Protein AF-A0A2J7PRI2-F1 (afdb_monomer_lite)

InterPro domains:
  IPR042104 Polyketide synthase, dehydratase domain superfamily [G3DSA:3.10.129.110] (36-144)

Structure (mmCIF, N/CA/C/O backbone):
data_AF-A0A2J7PRI2-F1
#
_entry.id   AF-A0A2J7PRI2-F1
#
loop_
_atom_site.group_PDB
_atom_site.id
_atom_site.type_symbol
_atom_site.label_atom_id
_atom_site.label_alt_id
_atom_site.label_comp_id
_atom_site.label_asym_id
_atom_site.label_entity_id
_atom_site.label_seq_id
_atom_site.pdbx_PDB_ins_code
_atom_site.Cartn_x
_atom_site.Cartn_y
_atom_site.Cartn_z
_atom_site.occupancy
_atom_site.B_iso_or_equiv
_atom_site.auth_seq_id
_atom_site.auth_comp_id
_atom_site.auth_asym_id
_atom_site.auth_atom_id
_atom_site.pdbx_PDB_model_num
ATOM 1 N N . MET A 1 1 ? -11.536 -27.068 -16.667 1.00 34.34 1 MET A N 1
ATOM 2 C CA . MET A 1 1 ? -12.151 -27.462 -15.379 1.00 34.34 1 MET A CA 1
ATOM 3 C C . MET A 1 1 ? -13.284 -26.494 -15.100 1.00 34.34 1 MET A C 1
ATOM 5 O O . MET A 1 1 ? -13.147 -25.323 -15.420 1.00 34.34 1 MET A O 1
ATOM 9 N N . LYS A 1 2 ? -14.437 -27.014 -14.689 1.00 28.48 2 LYS A N 1
ATOM 10 C CA . LYS A 1 2 ? -15.758 -26.399 -14.845 1.00 28.48 2 LYS A CA 1
ATOM 11 C C . LYS A 1 2 ? -16.353 -26.135 -13.449 1.00 28.48 2 LYS A C 1
ATOM 13 O O . LYS A 1 2 ? -16.173 -26.985 -12.581 1.00 28.48 2 LYS A O 1
ATOM 18 N N . TRP A 1 3 ? -17.116 -25.039 -13.347 1.00 23.94 3 TRP A N 1
ATOM 19 C CA . TRP A 1 3 ? -18.064 -24.639 -12.283 1.00 23.94 3 TRP A CA 1
ATOM 20 C C . TRP A 1 3 ? -17.492 -23.970 -11.008 1.00 23.94 3 TRP A C 1
ATOM 22 O O . TRP A 1 3 ? -16.463 -24.403 -10.513 1.00 23.94 3 TRP A O 1
ATOM 32 N N . TRP A 1 4 ? -18.088 -22.918 -10.416 1.00 28.64 4 TRP A N 1
ATOM 33 C CA . TRP A 1 4 ? -19.459 -22.375 -10.514 1.00 28.64 4 TRP A CA 1
ATOM 34 C C . TRP A 1 4 ? -19.519 -20.834 -10.531 1.00 28.64 4 TRP A C 1
ATOM 36 O O . TRP A 1 4 ? -18.904 -20.167 -9.705 1.00 28.64 4 TRP A O 1
ATOM 46 N N . HIS A 1 5 ? -20.368 -20.298 -11.415 1.00 33.12 5 HIS A N 1
ATOM 47 C CA . HIS A 1 5 ? -21.152 -19.091 -11.154 1.00 33.12 5 HIS A CA 1
ATOM 48 C C . HIS A 1 5 ? -22.280 -19.463 -10.183 1.00 33.12 5 HIS A C 1
ATOM 50 O O . HIS A 1 5 ? -23.024 -20.407 -10.449 1.00 33.12 5 HIS A O 1
ATOM 56 N N . LEU A 1 6 ? -22.440 -18.698 -9.107 1.00 24.61 6 LEU A N 1
ATOM 57 C CA . LEU A 1 6 ? -23.674 -18.626 -8.330 1.00 24.61 6 LEU A CA 1
ATOM 58 C C . LEU A 1 6 ? -23.830 -17.180 -7.864 1.00 24.61 6 LEU A C 1
ATOM 60 O O . LEU A 1 6 ? -23.263 -16.753 -6.865 1.00 24.61 6 LEU A O 1
ATOM 64 N N . SER A 1 7 ? -24.572 -16.409 -8.655 1.00 35.16 7 SER A N 1
ATOM 65 C CA . SER A 1 7 ? -25.205 -15.181 -8.196 1.00 35.16 7 SER A CA 1
ATOM 66 C C . SER A 1 7 ? -26.294 -15.564 -7.193 1.00 35.16 7 SER A C 1
ATOM 68 O O . SER A 1 7 ? -27.281 -16.193 -7.579 1.00 35.16 7 SER A O 1
ATOM 70 N N . LEU A 1 8 ? -26.117 -15.193 -5.927 1.00 27.81 8 LEU A N 1
ATOM 71 C CA . LEU A 1 8 ? -27.195 -15.160 -4.939 1.00 27.81 8 LEU A CA 1
ATOM 72 C C . LEU A 1 8 ? -27.533 -13.695 -4.607 1.00 27.81 8 LEU A C 1
ATOM 74 O O . LEU A 1 8 ? -26.655 -12.837 -4.705 1.00 27.81 8 LEU A O 1
ATOM 78 N N . PRO A 1 9 ? -28.802 -13.382 -4.292 1.00 24.80 9 PRO A N 1
ATOM 79 C CA . PRO A 1 9 ? -29.331 -12.022 -4.324 1.00 24.80 9 PRO A CA 1
ATOM 80 C C . PRO A 1 9 ? -28.877 -11.194 -3.119 1.00 24.80 9 PRO A C 1
ATOM 82 O O . PRO A 1 9 ? -28.807 -11.693 -1.999 1.00 24.80 9 PRO A O 1
ATOM 85 N N . SER A 1 10 ? -28.667 -9.898 -3.346 1.00 34.12 10 SER A N 1
ATOM 86 C CA . SER A 1 10 ? -28.178 -8.870 -2.411 1.00 34.12 10 SER A CA 1
ATOM 87 C C . SER A 1 10 ? -29.120 -8.521 -1.244 1.00 34.12 10 SER A C 1
ATOM 89 O O . SER A 1 10 ? -29.050 -7.427 -0.690 1.00 34.12 10 SER A O 1
ATOM 91 N N . GLN A 1 11 ? -30.039 -9.404 -0.872 1.00 33.41 11 GLN A N 1
ATOM 92 C CA . GLN A 1 11 ? -31.039 -9.160 0.161 1.00 33.41 11 GLN A CA 1
ATOM 93 C C . GLN A 1 11 ? -31.292 -10.471 0.895 1.00 33.41 11 GLN A C 1
ATOM 95 O O . GLN A 1 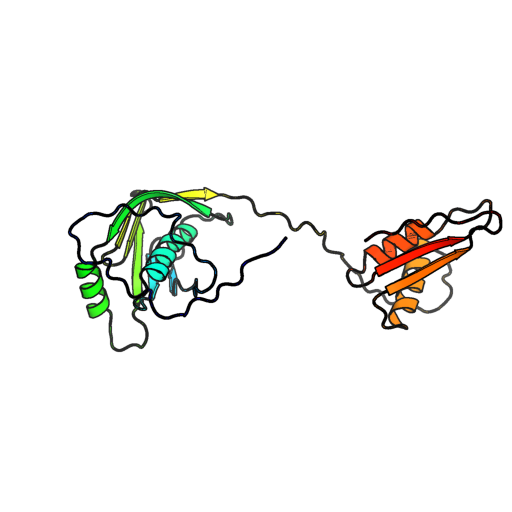11 ? -32.129 -11.238 0.443 1.00 33.41 11 GLN A O 1
ATOM 100 N N . LEU A 1 12 ? -30.516 -10.756 1.951 1.00 27.02 12 LEU A N 1
ATOM 101 C CA . LEU A 1 12 ? -30.843 -11.653 3.085 1.00 27.02 12 LEU A CA 1
ATOM 102 C C . LEU A 1 12 ? -29.624 -11.855 4.021 1.00 27.02 12 LEU A C 1
AT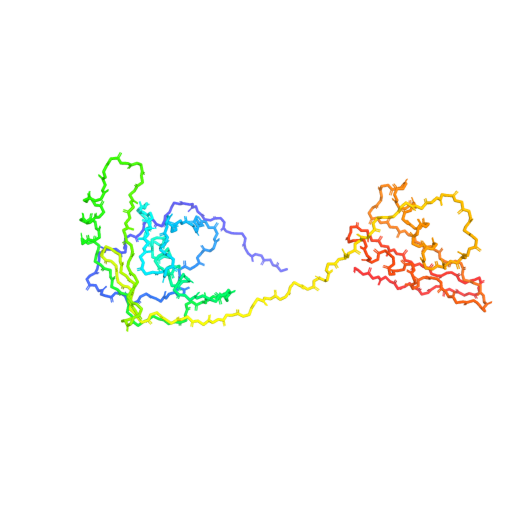OM 104 O O . LEU A 1 12 ? -29.331 -12.959 4.467 1.00 27.02 12 LEU A O 1
ATOM 108 N N . LEU A 1 13 ? -28.908 -10.775 4.354 1.00 28.73 13 LEU A N 1
ATOM 109 C CA . LEU A 1 13 ? -27.992 -10.743 5.509 1.00 28.73 13 LEU A CA 1
ATOM 110 C C . LEU A 1 13 ? -28.420 -9.690 6.543 1.00 28.73 13 LEU A C 1
ATOM 112 O O . LEU A 1 13 ? -27.628 -9.195 7.334 1.00 28.73 13 LEU A O 1
ATOM 116 N N . THR A 1 14 ? -29.717 -9.394 6.599 1.00 37.72 14 THR A N 1
ATOM 117 C CA . THR A 1 14 ? -30.370 -9.012 7.852 1.00 37.72 14 THR A CA 1
ATOM 118 C C . THR A 1 14 ? -30.573 -10.285 8.668 1.00 37.72 14 THR A C 1
ATOM 120 O O . THR A 1 14 ? -31.589 -10.960 8.545 1.00 37.72 14 THR A O 1
ATOM 123 N N . MET A 1 15 ? -29.591 -10.649 9.491 1.00 24.59 15 MET A N 1
ATOM 124 C CA . MET A 1 15 ? -29.761 -11.708 10.485 1.00 24.59 15 MET A CA 1
ATOM 125 C C . MET A 1 15 ? -29.193 -11.277 11.834 1.00 24.59 15 MET A C 1
ATOM 127 O O . MET A 1 15 ? -28.019 -11.459 12.128 1.00 24.59 15 MET A O 1
ATOM 131 N N . ASN A 1 16 ? -30.078 -10.719 12.663 1.00 27.70 16 ASN A N 1
ATOM 132 C CA . ASN A 1 16 ? -30.468 -11.348 13.930 1.00 27.70 16 ASN A CA 1
ATOM 133 C C . ASN A 1 16 ? -29.344 -11.965 14.785 1.00 27.70 16 ASN A C 1
ATOM 135 O O . ASN A 1 16 ? -29.498 -13.071 15.293 1.00 27.70 16 ASN A O 1
ATOM 139 N N . TYR A 1 17 ? -28.245 -11.243 15.002 1.00 31.67 17 TYR A N 1
ATOM 140 C CA . TYR A 1 17 ? -27.160 -11.677 15.893 1.00 31.67 17 TYR A CA 1
ATOM 141 C C . TYR A 1 17 ? -26.899 -10.704 17.052 1.00 31.67 17 TYR A C 1
ATOM 143 O O . TYR A 1 17 ? -25.776 -10.550 17.516 1.00 31.67 17 TYR A O 1
ATOM 151 N N . LEU A 1 18 ? -27.953 -10.053 17.554 1.00 30.92 18 LEU A N 1
ATOM 152 C CA . LEU A 1 18 ? -27.903 -9.231 18.774 1.00 30.92 18 LEU A CA 1
ATOM 153 C C . LEU A 1 18 ? -29.057 -9.540 19.742 1.00 30.92 18 LEU A C 1
ATOM 155 O O . LEU A 1 18 ? -29.565 -8.656 20.417 1.00 30.92 18 LEU A O 1
ATOM 159 N N . ASN A 1 19 ? -29.464 -10.808 19.835 1.00 29.25 19 ASN A N 1
ATOM 160 C CA . ASN A 1 19 ? -30.339 -11.295 20.906 1.00 29.25 19 ASN A CA 1
ATOM 161 C C . ASN A 1 19 ? -29.770 -12.593 21.484 1.00 29.25 19 ASN A C 1
ATOM 163 O O . ASN A 1 19 ? -30.269 -13.683 21.226 1.00 29.25 19 ASN A O 1
ATOM 167 N N . SER A 1 20 ? -28.676 -12.490 22.235 1.00 28.12 20 SER A N 1
ATOM 168 C CA . SER A 1 20 ? -28.194 -13.578 23.086 1.00 28.12 20 SER A CA 1
ATOM 169 C C . SER A 1 20 ? -27.136 -13.045 24.053 1.00 28.12 20 SER A C 1
ATOM 171 O O . SER A 1 20 ? -26.164 -12.405 23.660 1.00 28.12 20 SER A O 1
ATOM 173 N N . HIS A 1 21 ? -27.369 -13.288 25.341 1.00 33.22 21 HIS A N 1
ATOM 174 C CA . HIS A 1 21 ? -26.597 -12.857 26.507 1.00 33.22 21 HIS A CA 1
ATOM 175 C C . HIS A 1 21 ? -25.208 -13.517 26.634 1.00 33.22 21 HIS A C 1
ATOM 177 O O . HIS A 1 21 ? -24.827 -13.969 27.712 1.00 33.22 21 HIS A O 1
ATOM 183 N N . HIS A 1 22 ? -24.402 -13.555 25.575 1.00 29.83 22 HIS A N 1
ATOM 184 C CA . HIS A 1 22 ? -23.066 -14.143 25.652 1.00 29.83 22 HIS A CA 1
ATOM 185 C C . HIS A 1 22 ? -21.990 -13.223 25.081 1.00 29.83 22 HIS A C 1
ATOM 187 O O . HIS A 1 22 ? -22.055 -12.789 23.938 1.00 29.83 22 HIS A O 1
ATOM 193 N N . LYS A 1 23 ? -20.969 -12.956 25.910 1.00 33.44 23 LYS A N 1
ATOM 194 C CA . LYS A 1 23 ? -19.673 -12.403 25.498 1.00 33.44 23 LYS A CA 1
ATOM 195 C C . LYS A 1 23 ? -19.123 -13.260 24.357 1.00 33.44 23 LYS A C 1
ATOM 197 O O . LYS A 1 23 ? -18.620 -14.354 24.600 1.00 33.44 23 LYS A O 1
ATOM 202 N N . THR A 1 24 ? -19.218 -12.773 23.130 1.00 28.53 24 THR A N 1
ATOM 203 C CA . THR A 1 24 ? -18.617 -13.417 21.964 1.00 28.53 24 THR A CA 1
ATOM 204 C C . THR A 1 24 ? -17.219 -12.855 21.748 1.00 28.53 24 THR A C 1
ATOM 206 O O . THR A 1 24 ? -17.048 -11.676 21.447 1.00 28.53 24 THR A O 1
ATOM 209 N N . SER A 1 25 ? -16.212 -13.709 21.923 1.00 26.41 25 SER A N 1
ATOM 210 C CA . SER A 1 25 ? -14.855 -13.461 21.441 1.00 26.41 25 SER A CA 1
ATOM 211 C C . SER A 1 25 ? -14.863 -13.676 19.928 1.00 26.41 25 SER A C 1
ATOM 213 O O . SER A 1 25 ? -14.972 -14.812 19.478 1.00 26.41 25 SER A O 1
ATOM 215 N N . ILE A 1 26 ? -14.807 -12.592 19.156 1.00 34.78 26 ILE A N 1
ATOM 216 C CA . ILE A 1 26 ? -14.754 -12.619 17.688 1.00 34.78 26 ILE A CA 1
ATOM 217 C C . ILE A 1 26 ? -13.290 -12.445 17.278 1.00 34.78 26 ILE A C 1
ATOM 219 O O . ILE A 1 26 ? -12.595 -11.575 17.808 1.00 34.78 26 ILE A O 1
ATOM 223 N N . SER A 1 27 ? -12.799 -13.315 16.393 1.00 24.39 27 SER A N 1
ATOM 224 C CA . SER A 1 27 ? -11.421 -13.259 15.914 1.00 24.39 27 SER A CA 1
ATOM 225 C C . SER A 1 27 ? -11.263 -12.101 14.923 1.00 24.39 27 SER A C 1
ATOM 227 O O . SER A 1 27 ? -12.133 -11.852 14.093 1.00 24.39 27 SER A O 1
ATOM 229 N N . ILE A 1 28 ? -10.145 -11.377 15.004 1.00 31.94 28 ILE A N 1
ATOM 230 C CA . ILE A 1 28 ? -9.891 -10.189 14.169 1.00 31.94 28 ILE A CA 1
ATOM 231 C C . ILE A 1 28 ? -9.716 -10.537 12.677 1.00 31.94 28 ILE A C 1
ATOM 233 O O . ILE A 1 28 ? -9.739 -9.653 11.828 1.00 31.94 28 ILE A O 1
ATOM 237 N N . PHE A 1 29 ? -9.540 -11.824 12.358 1.00 28.33 29 PHE A N 1
ATOM 238 C CA . PHE A 1 29 ? -9.298 -12.311 11.001 1.00 28.33 29 PHE A CA 1
ATOM 239 C C . PHE A 1 29 ? -10.579 -12.556 10.200 1.00 28.33 29 PHE A C 1
ATOM 241 O O . PHE A 1 29 ? -10.506 -12.633 8.977 1.00 28.33 29 PHE A O 1
ATOM 248 N N . ASP A 1 30 ? -11.743 -12.614 10.853 1.00 29.27 30 ASP A N 1
ATOM 249 C CA . ASP A 1 30 ? -13.013 -12.906 10.177 1.00 29.27 30 ASP A CA 1
ATOM 250 C C . ASP A 1 30 ? -13.629 -11.677 9.481 1.00 29.27 30 ASP A C 1
ATOM 252 O O . ASP A 1 30 ? -14.677 -11.798 8.852 1.00 29.27 30 ASP A O 1
ATOM 256 N N . PHE A 1 31 ? -13.009 -10.490 9.584 1.00 36.12 31 PHE A N 1
ATOM 257 C CA . PHE A 1 31 ? -13.669 -9.235 9.203 1.00 36.12 31 PHE A CA 1
ATOM 258 C C . PHE A 1 31 ? -13.239 -8.607 7.861 1.00 36.12 31 PHE A C 1
ATOM 260 O O . PHE A 1 31 ? -13.878 -7.676 7.386 1.00 36.12 31 PHE A O 1
ATOM 267 N N . VAL A 1 32 ? -12.196 -9.074 7.178 1.00 36.03 32 VAL A N 1
ATOM 268 C CA . VAL A 1 32 ? -11.677 -8.304 6.028 1.00 36.03 32 VAL A CA 1
ATOM 269 C C . VAL A 1 32 ? -12.268 -8.779 4.692 1.00 36.03 32 VAL A C 1
ATOM 271 O O . VAL A 1 32 ? -11.596 -9.449 3.910 1.00 36.03 32 VAL A O 1
ATOM 274 N N . ASP A 1 33 ? -13.522 -8.410 4.404 1.00 32.84 33 ASP A N 1
ATOM 275 C CA . ASP A 1 33 ? -14.040 -8.394 3.025 1.00 32.84 33 ASP A CA 1
ATOM 276 C C . ASP A 1 33 ? -13.569 -7.102 2.334 1.00 32.84 33 ASP A C 1
ATOM 278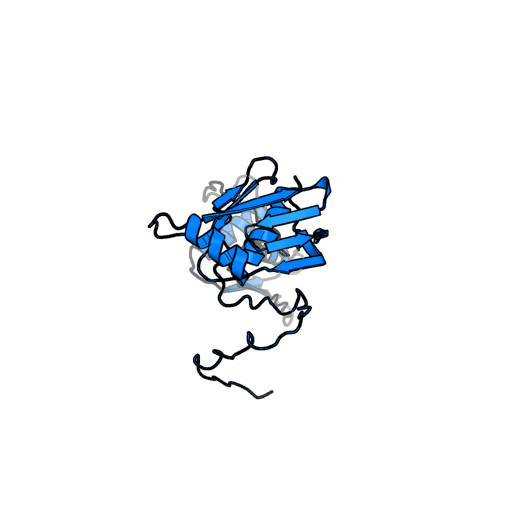 O O . ASP A 1 33 ? -14.064 -6.003 2.588 1.00 32.84 33 ASP A O 1
ATOM 282 N N . MET A 1 34 ? -12.550 -7.230 1.481 1.00 34.44 34 MET A N 1
ATOM 283 C CA . MET A 1 34 ? -11.899 -6.106 0.797 1.00 34.44 34 MET A CA 1
ATOM 284 C C . MET A 1 34 ? -12.717 -5.509 -0.363 1.00 34.44 34 MET A C 1
ATOM 286 O O . MET A 1 34 ? -12.219 -4.615 -1.046 1.00 34.44 34 MET A O 1
ATOM 290 N N . SER A 1 35 ? -13.930 -5.993 -0.646 1.00 33.66 35 SER A N 1
ATOM 291 C CA . SER A 1 35 ? -14.615 -5.662 -1.903 1.00 33.66 35 SER A CA 1
ATOM 292 C C . SER A 1 35 ? -15.520 -4.418 -1.873 1.00 33.66 35 SER A C 1
ATOM 294 O O . SER A 1 35 ? -15.850 -3.913 -2.946 1.00 33.66 35 SER A O 1
ATOM 296 N N . THR A 1 36 ? -15.890 -3.870 -0.703 1.00 36.06 36 THR A N 1
ATOM 297 C CA . THR A 1 36 ? -16.921 -2.801 -0.638 1.00 36.06 36 THR A CA 1
ATOM 298 C C . THR A 1 36 ? -16.716 -1.676 0.387 1.00 36.06 36 THR A C 1
ATOM 300 O O . THR A 1 36 ? -17.632 -0.880 0.585 1.00 36.06 36 THR A O 1
ATOM 303 N N . MET A 1 37 ? -15.580 -1.568 1.075 1.00 39.06 37 MET A N 1
ATOM 304 C CA . MET A 1 37 ? -15.461 -0.639 2.211 1.00 39.06 37 MET A CA 1
ATOM 305 C C . MET A 1 37 ? -14.736 0.676 1.866 1.00 39.06 37 MET A C 1
ATOM 307 O O . MET A 1 37 ? -13.600 0.682 1.397 1.00 39.06 37 MET A O 1
ATOM 311 N N . GLU A 1 38 ? -15.393 1.809 2.142 1.00 39.62 38 GLU A N 1
ATOM 312 C CA . GLU A 1 38 ? -14.783 3.147 2.199 1.00 39.62 38 GLU A CA 1
ATOM 313 C C . GLU A 1 38 ? -13.794 3.209 3.387 1.00 39.62 38 GLU A C 1
ATOM 315 O O . GLU A 1 38 ? -14.141 3.639 4.484 1.00 39.62 38 GLU A O 1
ATOM 320 N N . PHE A 1 39 ? -12.560 2.729 3.201 1.00 43.00 39 PHE A N 1
ATOM 321 C CA . PHE A 1 39 ? -11.530 2.617 4.252 1.00 43.00 39 PHE A CA 1
ATOM 322 C C . PHE A 1 39 ? -10.814 3.936 4.598 1.00 43.00 39 PHE A C 1
ATOM 324 O O . PHE A 1 39 ? -9.597 3.989 4.771 1.00 43.00 39 PHE A O 1
ATOM 331 N N . SER A 1 40 ? -11.527 5.049 4.692 1.00 39.88 40 SER A N 1
ATOM 332 C CA . SER A 1 40 ? -10.937 6.298 5.180 1.00 39.88 40 SER A CA 1
ATOM 333 C C . SER A 1 40 ? -11.981 7.079 5.956 1.00 39.88 40 SER A C 1
ATOM 335 O O . SER A 1 40 ? -13.093 7.236 5.472 1.00 39.88 40 SER A O 1
ATOM 337 N N . VAL A 1 41 ? -11.646 7.549 7.160 1.00 48.91 41 VAL A N 1
ATOM 338 C CA . VAL A 1 41 ? -11.375 8.971 7.455 1.00 48.91 41 VAL A CA 1
ATOM 339 C C . VAL A 1 41 ? -11.138 9.086 8.975 1.00 48.91 41 VAL A C 1
ATOM 341 O O . VAL A 1 41 ? -12.039 9.443 9.737 1.00 48.91 41 VAL A O 1
ATOM 344 N N . ALA A 1 42 ? -9.914 8.842 9.457 1.00 54.38 42 ALA A N 1
ATOM 345 C CA . ALA A 1 42 ? -9.481 9.586 10.639 1.00 54.38 42 ALA A CA 1
ATOM 346 C C . ALA A 1 42 ? -9.476 11.067 10.221 1.00 54.38 42 ALA A C 1
ATOM 348 O O . ALA A 1 42 ? -8.689 11.474 9.370 1.00 54.38 42 ALA A O 1
ATOM 349 N N . LEU A 1 43 ? -10.423 11.852 10.737 1.00 61.34 43 LEU A N 1
ATOM 350 C CA . LEU A 1 43 ? -10.648 13.243 10.327 1.00 61.34 43 LEU A CA 1
ATOM 351 C C . LEU A 1 43 ? -9.450 14.124 10.673 1.00 61.34 43 LEU A C 1
ATOM 353 O O . LEU A 1 43 ? -9.123 15.058 9.946 1.00 61.34 43 LEU A O 1
ATOM 357 N N . CYS A 1 44 ? -8.804 13.820 11.793 1.00 70.19 44 CYS A N 1
ATOM 358 C CA . CYS A 1 44 ? -7.532 14.397 12.190 1.00 70.19 44 CYS A CA 1
ATOM 359 C C . CYS A 1 44 ? -6.900 13.539 13.290 1.00 70.19 44 CYS A C 1
ATOM 361 O O . CYS A 1 44 ? -7.618 12.931 14.087 1.00 70.19 44 CYS A O 1
ATOM 363 N N . ALA A 1 45 ? -5.575 13.570 13.372 1.00 77.75 45 ALA A N 1
ATOM 364 C CA . ALA A 1 45 ? -4.793 13.118 14.515 1.00 77.75 45 ALA A CA 1
ATOM 365 C C . ALA A 1 45 ? -3.851 14.255 14.935 1.00 77.75 45 ALA A C 1
ATOM 367 O O . ALA A 1 45 ? -3.505 15.105 14.109 1.00 77.75 45 ALA A O 1
ATOM 368 N N . ASP A 1 46 ? -3.464 14.305 16.207 1.00 80.75 46 ASP A N 1
ATOM 369 C CA . ASP A 1 46 ? -2.393 15.198 16.642 1.00 80.75 46 ASP A CA 1
ATOM 370 C C . ASP A 1 46 ? -1.016 14.714 16.149 1.00 80.75 46 ASP A C 1
ATOM 372 O O . ASP A 1 46 ? -0.845 13.574 15.711 1.00 80.75 46 ASP A O 1
ATOM 376 N N . ASN A 1 47 ? -0.007 15.584 16.241 1.00 79.31 47 ASN A N 1
ATOM 377 C CA . ASN A 1 47 ? 1.360 15.280 15.798 1.00 79.31 47 ASN A CA 1
ATOM 378 C C . ASN A 1 47 ? 2.037 14.154 16.602 1.00 79.31 47 ASN A C 1
ATOM 380 O O . ASN A 1 47 ? 3.126 13.718 16.239 1.00 79.31 47 ASN A O 1
ATOM 384 N N . HIS A 1 48 ? 1.435 13.720 17.708 1.00 79.44 48 HIS A N 1
ATOM 385 C CA . HIS A 1 48 ? 1.944 12.658 18.566 1.00 79.44 48 HIS A CA 1
ATOM 386 C C . HIS A 1 48 ? 1.135 11.355 18.433 1.00 79.44 48 HIS A C 1
ATOM 388 O O . HIS A 1 48 ? 1.448 10.385 19.123 1.00 79.44 48 HIS A O 1
ATOM 394 N N . GLY A 1 49 ? 0.098 11.326 17.587 1.00 80.25 49 GLY A N 1
ATOM 395 C CA . GLY A 1 49 ? -0.834 10.209 17.455 1.00 80.25 49 GLY A CA 1
ATOM 396 C C . GLY A 1 49 ? -1.618 9.879 18.732 1.00 80.25 49 GLY A C 1
ATOM 397 O O . GLY A 1 49 ? -2.135 8.771 18.841 1.00 80.25 49 GLY A O 1
ATOM 398 N N . GLN A 1 50 ? -1.691 10.792 19.710 1.00 87.31 50 GLN A N 1
ATOM 399 C CA . GLN A 1 50 ? -2.312 10.541 21.022 1.00 87.31 50 GLN A CA 1
ATOM 400 C C . GLN A 1 50 ? -3.805 10.856 21.034 1.00 87.31 50 GLN A C 1
ATOM 402 O O . GLN A 1 50 ? -4.582 10.213 21.736 1.00 87.31 50 GLN A O 1
ATOM 407 N N . THR A 1 51 ? -4.224 11.845 20.260 1.00 89.38 51 THR A N 1
ATOM 408 C CA . THR A 1 51 ? -5.622 12.239 20.129 1.00 89.38 51 THR A CA 1
ATOM 409 C C . THR A 1 51 ? -6.004 12.325 18.664 1.00 89.38 51 THR A C 1
ATOM 411 O O . THR A 1 51 ? -5.191 12.657 17.800 1.00 89.38 51 THR A O 1
ATOM 414 N N . GLY A 1 52 ? -7.257 12.006 18.369 1.00 88.44 52 GLY A N 1
ATOM 415 C CA . GLY A 1 52 ? -7.791 12.072 17.021 1.00 88.44 52 GLY A CA 1
ATOM 416 C C . GLY A 1 52 ? -9.304 12.164 17.000 1.00 88.44 52 GLY A C 1
ATOM 417 O O . GLY A 1 52 ? -9.966 12.232 18.036 1.00 88.44 52 GLY A O 1
ATOM 418 N N . LYS A 1 53 ? -9.860 12.199 15.795 1.00 89.06 53 LYS A N 1
ATOM 419 C CA . LYS A 1 53 ? -11.302 12.235 15.557 1.00 89.06 53 LYS A CA 1
ATOM 420 C C . LYS A 1 53 ? -11.657 11.263 14.446 1.00 89.06 53 LYS A C 1
ATOM 422 O O . LYS A 1 53 ? -11.005 11.269 13.406 1.00 89.06 53 LYS A O 1
ATOM 427 N N . VAL A 1 54 ? -12.706 10.478 14.646 1.00 88.94 54 VAL A N 1
ATOM 428 C CA . VAL A 1 54 ? -13.220 9.514 13.664 1.00 88.94 54 VAL A CA 1
ATOM 429 C C . VAL A 1 54 ? -14.685 9.801 13.380 1.00 88.94 54 VAL A C 1
ATOM 431 O O . VAL A 1 54 ? -15.420 10.247 14.264 1.00 88.94 54 VAL A O 1
ATOM 434 N N . SER A 1 55 ? -15.118 9.586 12.143 1.00 88.19 55 SER A N 1
ATOM 435 C CA . SER A 1 55 ? -16.527 9.723 11.792 1.00 88.19 55 SER A CA 1
ATOM 436 C C . SER A 1 55 ? -17.331 8.494 12.216 1.00 88.19 55 SER A C 1
ATOM 438 O O . SER A 1 55 ? -16.866 7.355 12.147 1.00 88.19 55 SER A O 1
ATOM 440 N N . TRP A 1 56 ? -18.562 8.737 12.657 1.00 89.88 56 TRP A N 1
ATOM 441 C CA . TRP A 1 56 ? -19.555 7.715 12.949 1.00 89.88 56 TRP A CA 1
ATOM 442 C C . TRP A 1 56 ? -20.691 7.790 11.925 1.00 89.88 56 TRP A C 1
ATOM 444 O O . TRP A 1 56 ? -21.367 8.813 11.802 1.00 89.88 56 TRP A O 1
ATOM 454 N N . LYS A 1 57 ? -20.893 6.688 11.192 1.00 88.38 57 LYS A N 1
ATOM 455 C CA . LYS A 1 57 ? -21.907 6.537 10.130 1.00 88.38 57 LYS A CA 1
ATOM 456 C C . LYS A 1 57 ? -22.722 5.249 10.292 1.00 88.38 57 LYS A C 1
ATOM 458 O O . LYS A 1 57 ? -22.999 4.569 9.312 1.00 88.38 57 LYS A O 1
ATOM 463 N N . ASP A 1 58 ? -23.024 4.878 11.537 1.00 87.56 58 ASP A N 1
ATOM 464 C CA . ASP A 1 58 ? -23.712 3.617 11.868 1.00 87.56 58 ASP A CA 1
ATOM 465 C C . ASP A 1 58 ? -23.002 2.361 11.316 1.00 87.56 58 ASP A C 1
ATOM 467 O O . ASP A 1 58 ? -23.608 1.344 10.989 1.00 87.56 58 ASP A O 1
ATOM 471 N N . ASN A 1 59 ? -21.675 2.443 11.186 1.00 88.44 59 ASN A N 1
ATOM 472 C CA . ASN A 1 59 ? -20.833 1.367 10.683 1.00 88.44 59 ASN A CA 1
ATOM 473 C C . ASN A 1 59 ? -19.748 1.054 11.712 1.00 88.44 59 ASN A C 1
ATOM 475 O O . ASN A 1 59 ? -18.673 1.660 11.723 1.00 88.44 59 ASN A O 1
ATOM 479 N N . TRP A 1 60 ? -20.043 0.074 12.565 1.00 89.38 60 TRP A N 1
ATOM 480 C CA . TRP A 1 60 ? -19.121 -0.425 13.583 1.00 89.38 60 TRP A CA 1
ATOM 481 C C . TRP A 1 60 ? -17.783 -0.856 13.007 1.00 89.38 60 TRP A C 1
ATOM 483 O O . TRP A 1 60 ? -16.754 -0.631 13.627 1.00 89.38 60 TRP A O 1
ATOM 493 N N . VAL A 1 61 ? -17.782 -1.443 11.818 1.00 89.00 61 VAL A N 1
ATOM 494 C CA . VAL A 1 61 ? -16.561 -1.948 11.202 1.00 89.00 61 VAL A CA 1
ATOM 495 C C . VAL A 1 61 ? -15.630 -0.809 10.851 1.00 89.00 61 VAL A C 1
ATOM 497 O O . VAL A 1 61 ? -14.482 -0.804 11.280 1.00 89.00 61 VAL A O 1
ATOM 500 N N . ALA A 1 62 ? -16.133 0.161 10.088 1.00 87.19 62 ALA A N 1
ATOM 501 C CA . ALA A 1 62 ? -15.348 1.314 9.680 1.00 87.19 62 ALA A CA 1
ATOM 502 C C . ALA A 1 62 ? -14.877 2.103 10.910 1.00 87.19 62 ALA A C 1
ATOM 504 O O . ALA A 1 62 ? -13.739 2.557 10.957 1.00 87.19 62 ALA A O 1
ATOM 505 N N . PHE A 1 63 ? -15.721 2.210 11.940 1.00 89.75 63 PHE A N 1
ATOM 506 C CA . PHE A 1 63 ? -15.359 2.849 13.202 1.00 89.75 63 PHE A CA 1
ATOM 507 C C . PHE A 1 63 ? -14.214 2.121 13.925 1.00 89.75 63 PHE A C 1
ATOM 509 O O . PHE A 1 63 ? -13.225 2.749 14.301 1.00 89.75 63 PHE A O 1
ATOM 516 N N . LEU A 1 64 ? -14.317 0.799 14.083 1.00 90.94 64 LEU A N 1
ATOM 517 C CA . LEU A 1 64 ? -13.289 -0.025 14.721 1.00 90.94 64 LEU A CA 1
ATOM 518 C C . LEU A 1 64 ? -11.980 -0.024 13.921 1.00 90.94 64 LEU A C 1
ATOM 520 O O . LEU A 1 64 ? -10.909 0.076 14.515 1.00 90.94 64 LEU A O 1
ATOM 524 N N . ASP A 1 65 ? -12.055 -0.087 12.591 1.00 88.12 65 ASP A N 1
ATOM 525 C CA . ASP A 1 65 ? -10.887 -0.010 11.713 1.00 88.12 65 ASP A CA 1
ATOM 526 C C . ASP A 1 65 ? -10.194 1.355 11.824 1.00 88.12 65 ASP A C 1
ATOM 528 O O . ASP A 1 65 ? -8.993 1.417 12.081 1.00 88.12 65 ASP A O 1
ATOM 532 N N . ASN A 1 66 ? -10.951 2.456 11.781 1.00 87.44 66 ASN A N 1
ATOM 533 C CA . ASN A 1 66 ? -10.414 3.805 11.980 1.00 87.44 66 ASN A CA 1
ATOM 534 C C . ASN A 1 66 ? -9.740 3.966 13.359 1.00 87.44 66 ASN A C 1
ATOM 536 O O . ASN A 1 66 ? -8.709 4.631 13.469 1.00 87.44 66 ASN A O 1
ATOM 540 N N . MET A 1 67 ? -10.268 3.335 14.415 1.00 89.50 67 MET A N 1
ATOM 541 C CA . MET A 1 67 ? -9.595 3.293 15.719 1.00 89.50 67 MET A CA 1
ATOM 542 C C . MET A 1 67 ? -8.280 2.505 15.669 1.00 89.50 67 MET A C 1
ATOM 544 O O . MET A 1 67 ? -7.293 2.943 16.255 1.00 89.50 67 MET A O 1
ATOM 548 N N . LEU A 1 68 ? -8.226 1.365 14.973 1.00 87.50 68 LEU A N 1
ATOM 549 C CA . LEU A 1 68 ? -6.986 0.595 14.803 1.00 87.50 68 LEU A CA 1
ATOM 550 C C . LEU A 1 68 ? -5.939 1.376 13.998 1.00 87.50 68 LEU A C 1
ATOM 552 O O . LEU A 1 68 ? -4.757 1.346 14.349 1.00 87.50 68 LEU A O 1
ATOM 556 N N . GLN A 1 69 ? -6.368 2.127 12.980 1.00 84.06 69 GLN A N 1
ATOM 557 C CA . GLN A 1 69 ? -5.501 3.009 12.196 1.00 84.06 69 GLN A CA 1
ATOM 558 C C . GLN A 1 69 ? -4.842 4.098 13.058 1.00 84.06 69 GLN A C 1
ATOM 560 O O . GLN A 1 69 ? -3.724 4.505 12.748 1.00 84.06 69 GLN A O 1
ATOM 565 N N . MET A 1 70 ? -5.435 4.504 14.194 1.00 85.06 70 MET A N 1
ATOM 566 C CA . MET A 1 70 ? -4.789 5.447 15.123 1.00 85.06 70 MET A CA 1
ATOM 567 C C . MET A 1 70 ? -3.434 4.945 15.638 1.00 85.06 70 MET A C 1
ATOM 569 O O . MET A 1 70 ? -2.530 5.744 15.879 1.00 85.06 70 MET A O 1
ATOM 573 N N . LYS A 1 71 ? -3.243 3.621 15.724 1.00 80.12 71 LYS A N 1
ATOM 574 C CA . LYS A 1 71 ? -1.960 3.021 16.117 1.00 80.12 71 LYS A CA 1
ATOM 575 C C . LYS A 1 71 ? -0.842 3.309 15.111 1.00 80.12 71 LYS A C 1
ATOM 577 O O . LYS A 1 71 ? 0.326 3.321 15.495 1.00 80.12 71 LYS A O 1
ATOM 582 N N . LEU A 1 72 ? -1.179 3.545 13.841 1.00 76.81 72 LEU A N 1
ATOM 583 C CA . LEU A 1 72 ? -0.199 3.874 12.806 1.00 76.81 72 LEU A CA 1
ATOM 584 C C . LEU A 1 72 ? 0.449 5.242 13.056 1.00 76.81 72 LEU A C 1
ATOM 586 O O . LEU A 1 72 ? 1.634 5.399 12.784 1.00 76.81 72 LEU A O 1
ATOM 590 N N . PHE A 1 73 ? -0.290 6.197 13.627 1.00 77.75 73 PHE A N 1
ATOM 591 C CA . PHE A 1 73 ? 0.219 7.542 13.917 1.00 77.75 73 PHE A CA 1
ATOM 592 C C . PHE A 1 73 ? 1.087 7.612 15.184 1.00 77.75 73 PHE A C 1
ATOM 594 O O . PHE A 1 73 ? 1.801 8.589 15.378 1.00 77.75 73 PHE A O 1
ATOM 601 N N . GLU A 1 74 ? 1.067 6.586 16.042 1.00 74.12 74 GLU A N 1
ATOM 602 C CA . GLU A 1 74 ? 1.869 6.553 17.277 1.00 74.12 74 GLU A CA 1
ATOM 603 C C . GLU A 1 74 ? 3.372 6.351 17.007 1.00 74.12 74 GLU A C 1
ATOM 605 O O . GLU A 1 74 ? 4.228 6.766 17.798 1.00 74.12 74 GLU A O 1
ATOM 610 N N . LYS A 1 75 ? 3.712 5.653 15.916 1.00 70.88 75 LYS A N 1
ATOM 611 C CA . LYS A 1 75 ? 5.088 5.271 15.593 1.00 70.88 75 LYS A CA 1
ATOM 612 C C . LYS A 1 75 ? 5.576 6.087 14.402 1.00 70.88 75 LYS A C 1
ATOM 614 O O . LYS A 1 75 ? 5.045 5.957 13.307 1.00 70.88 75 LYS A O 1
ATOM 619 N N . ASP A 1 76 ? 6.662 6.832 14.593 1.00 68.25 76 ASP A N 1
ATOM 620 C CA . ASP A 1 76 ? 7.374 7.572 13.536 1.00 68.25 76 ASP A CA 1
ATOM 621 C C . ASP A 1 76 ? 8.179 6.636 12.604 1.00 68.25 76 ASP A C 1
ATOM 623 O O . ASP A 1 76 ? 9.348 6.844 12.289 1.00 68.25 76 ASP A O 1
ATOM 627 N N . SER A 1 77 ? 7.582 5.509 12.215 1.00 70.00 77 SER A N 1
ATOM 628 C CA . SER A 1 77 ? 8.155 4.589 11.241 1.00 70.00 77 SER A CA 1
ATOM 629 C C . SER A 1 77 ? 7.275 4.561 10.010 1.00 70.00 77 SER A C 1
ATOM 631 O O . SER A 1 77 ? 6.079 4.313 10.115 1.00 70.00 77 SER A O 1
ATOM 633 N N . ARG A 1 78 ? 7.883 4.687 8.830 1.00 71.62 78 ARG A N 1
ATOM 634 C CA . ARG A 1 78 ? 7.210 4.498 7.534 1.00 71.62 78 ARG A CA 1
ATOM 635 C C . ARG A 1 78 ? 7.001 3.014 7.183 1.00 71.62 78 ARG A C 1
ATOM 637 O O . ARG A 1 78 ? 6.923 2.656 6.010 1.00 71.62 78 ARG A O 1
ATOM 644 N N . ASP A 1 79 ? 6.953 2.157 8.199 1.00 80.94 79 ASP A N 1
ATOM 645 C CA . ASP A 1 79 ? 6.745 0.720 8.057 1.00 80.94 79 ASP A CA 1
ATOM 646 C C . ASP A 1 79 ? 5.257 0.434 7.834 1.00 80.94 79 ASP A C 1
ATOM 648 O O . ASP A 1 79 ? 4.398 1.074 8.442 1.00 80.94 79 ASP A O 1
ATOM 652 N N . ILE A 1 80 ? 4.936 -0.580 7.026 1.00 80.31 80 ILE A N 1
ATOM 653 C CA . ILE A 1 80 ? 3.578 -1.129 7.035 1.00 80.31 80 ILE A CA 1
ATOM 654 C C . ILE A 1 80 ? 3.430 -1.962 8.306 1.00 80.31 80 ILE A C 1
ATOM 656 O O . ILE A 1 80 ? 4.150 -2.944 8.494 1.00 80.31 80 ILE A O 1
ATOM 660 N N . LEU A 1 81 ? 2.480 -1.588 9.159 1.00 80.81 81 LEU A N 1
ATOM 661 C CA . LEU A 1 81 ? 2.171 -2.292 10.397 1.00 80.81 81 LEU A CA 1
ATOM 662 C C . LEU A 1 81 ? 0.901 -3.126 10.224 1.00 80.81 81 LEU A C 1
ATOM 664 O O . LEU A 1 81 ? -0.144 -2.596 9.861 1.00 80.81 81 LEU A O 1
ATOM 668 N N . LEU A 1 82 ? 0.982 -4.420 10.535 1.00 82.75 82 LEU A N 1
ATOM 669 C CA . LEU A 1 82 ? -0.186 -5.294 10.626 1.00 82.75 82 LEU A CA 1
ATOM 670 C C . LEU A 1 82 ? -0.529 -5.585 12.089 1.00 82.75 82 LEU A C 1
ATOM 672 O O . LEU A 1 82 ? 0.373 -5.974 12.840 1.00 82.75 82 LEU A O 1
ATOM 676 N N . PRO A 1 83 ? -1.802 -5.468 12.504 1.00 83.06 83 PRO A N 1
ATOM 677 C CA . PRO A 1 83 ? -2.273 -6.019 13.770 1.00 83.06 83 PRO A CA 1
ATOM 678 C C . PRO A 1 83 ? -2.022 -7.529 13.831 1.00 83.06 83 PRO A C 1
ATOM 680 O O . PRO A 1 83 ? -2.475 -8.276 12.969 1.00 83.06 83 PRO A O 1
ATOM 683 N N . THR A 1 84 ? -1.295 -7.994 14.845 1.00 85.44 84 THR A N 1
ATOM 684 C CA . THR A 1 84 ? -0.993 -9.426 15.032 1.00 85.44 84 THR A CA 1
ATOM 685 C C . THR A 1 84 ? -1.661 -10.022 16.258 1.00 85.44 84 THR A C 1
ATOM 687 O O . THR A 1 84 ? -1.910 -11.222 16.302 1.00 85.44 84 THR A O 1
ATOM 690 N N . SER A 1 85 ? -1.948 -9.206 17.270 1.00 87.94 85 SER A N 1
ATOM 691 C CA . SER A 1 85 ? -2.610 -9.652 18.491 1.00 87.94 85 SER A CA 1
ATOM 692 C C . SER A 1 85 ? -3.333 -8.490 19.149 1.00 87.94 85 SER A C 1
ATOM 694 O O . SER A 1 85 ? -2.858 -7.357 19.130 1.00 87.94 85 SER A O 1
ATOM 696 N N . LEU A 1 86 ? -4.439 -8.802 19.813 1.00 91.00 86 LEU A N 1
ATOM 697 C CA . LEU A 1 86 ? -5.189 -7.880 20.652 1.00 91.00 86 LEU A CA 1
ATOM 698 C C . LEU A 1 86 ? -5.471 -8.569 21.987 1.00 91.00 86 LEU A C 1
ATOM 700 O O . LEU A 1 86 ? -5.932 -9.706 21.999 1.00 91.00 86 LEU A O 1
ATOM 704 N N . GLN A 1 87 ? -5.170 -7.912 23.108 1.00 93.75 87 GLN A N 1
ATOM 705 C CA . GLN A 1 87 ? -5.403 -8.503 24.430 1.00 93.75 87 GLN A CA 1
ATOM 706 C C . GLN A 1 87 ? -6.887 -8.473 24.797 1.00 93.75 87 GLN A C 1
ATOM 708 O O . GLN A 1 87 ? -7.406 -9.435 25.361 1.00 93.75 87 GLN A O 1
ATOM 713 N N . LYS A 1 88 ? -7.559 -7.349 24.535 1.00 93.12 88 LYS A N 1
ATOM 714 C CA . LYS A 1 88 ? -8.968 -7.167 24.874 1.00 93.12 88 LYS A CA 1
ATOM 715 C C . LYS A 1 88 ? -9.607 -6.127 23.961 1.00 93.12 88 LYS A C 1
ATOM 717 O O . LYS A 1 88 ? -9.019 -5.076 23.720 1.00 93.12 88 LYS A O 1
ATOM 722 N N . LEU A 1 89 ? -10.828 -6.418 23.527 1.00 95.06 89 LEU A N 1
ATOM 723 C CA . LEU A 1 89 ? -11.759 -5.459 22.945 1.00 95.06 89 LEU A CA 1
ATOM 724 C C . LEU A 1 89 ? -12.969 -5.360 23.872 1.00 95.06 89 LEU A C 1
ATOM 726 O O . LEU A 1 89 ? -13.568 -6.380 24.217 1.00 95.06 89 LEU A O 1
ATOM 730 N N . THR A 1 90 ? -13.310 -4.150 24.298 1.00 95.62 90 THR A N 1
ATOM 731 C CA . THR A 1 90 ? -14.536 -3.868 25.051 1.00 95.62 90 THR A CA 1
ATOM 732 C C . THR A 1 90 ? -15.426 -2.990 24.188 1.00 95.62 90 THR A C 1
ATOM 734 O O . THR A 1 90 ? -14.958 -1.977 23.680 1.00 95.62 90 THR A O 1
ATOM 737 N N . ILE A 1 91 ? -16.690 -3.380 24.028 1.00 96.31 91 ILE A N 1
ATOM 738 C CA . ILE A 1 91 ? -17.711 -2.592 23.335 1.00 96.31 91 ILE A CA 1
ATOM 739 C C . ILE A 1 91 ? -18.918 -2.498 24.267 1.00 96.31 91 ILE A C 1
ATOM 741 O O . ILE A 1 91 ? -19.503 -3.521 24.627 1.00 96.31 91 ILE A O 1
ATOM 745 N N . ASP A 1 92 ? -19.279 -1.277 24.646 1.00 95.94 92 ASP A N 1
ATOM 746 C CA . ASP A 1 92 ? -20.531 -0.917 25.300 1.00 95.94 92 ASP A CA 1
ATOM 747 C C . ASP A 1 92 ? -21.388 -0.104 24.312 1.00 95.94 92 ASP A C 1
ATOM 749 O O . ASP A 1 92 ? -21.203 1.109 24.158 1.00 95.94 92 ASP A O 1
ATOM 753 N N . PRO A 1 93 ? -22.342 -0.752 23.618 1.00 93.44 93 PRO A N 1
ATOM 754 C CA . PRO A 1 93 ? -23.188 -0.075 22.642 1.00 93.44 93 PRO A CA 1
ATOM 755 C C . PRO A 1 93 ? -24.091 0.996 23.260 1.00 93.44 93 PRO A C 1
ATOM 757 O O . PRO A 1 93 ? -24.441 1.955 22.578 1.00 93.44 93 PRO A O 1
ATOM 760 N N . LYS A 1 94 ? -24.482 0.847 24.535 1.00 95.19 94 LYS A N 1
ATOM 761 C CA . LYS A 1 94 ? -25.371 1.808 25.205 1.00 95.19 94 LYS A CA 1
ATOM 762 C C . LYS A 1 94 ? -24.621 3.094 25.498 1.00 95.19 94 LYS A C 1
ATOM 764 O O . LYS A 1 94 ? -25.129 4.172 25.201 1.00 95.19 94 LYS A O 1
ATOM 769 N N . GLN A 1 95 ? -23.409 2.963 26.031 1.00 94.75 95 GLN A N 1
ATOM 770 C CA . GLN A 1 95 ? -22.518 4.095 26.234 1.00 94.75 95 GLN A CA 1
ATOM 771 C C . GLN A 1 95 ? -22.184 4.767 24.897 1.00 94.75 95 GLN A C 1
ATOM 773 O O . GLN A 1 95 ? -22.325 5.979 24.768 1.00 94.75 95 GLN A O 1
ATOM 778 N N . HIS A 1 96 ? -21.817 3.983 23.878 1.00 94.69 96 HIS A N 1
ATOM 779 C CA . HIS A 1 96 ? -21.492 4.524 22.561 1.00 94.69 96 HIS A CA 1
ATOM 780 C C . HIS A 1 96 ? -22.655 5.320 21.954 1.00 94.69 96 HIS A C 1
ATOM 782 O O . HIS A 1 96 ? -22.449 6.434 21.483 1.00 94.69 96 HIS A O 1
ATOM 788 N N . ALA A 1 97 ? -23.881 4.787 22.003 1.00 93.50 97 ALA A N 1
ATOM 789 C CA . ALA A 1 97 ? -25.063 5.473 21.491 1.00 93.50 97 ALA A CA 1
ATOM 790 C C . ALA A 1 97 ? -25.362 6.779 22.245 1.00 93.50 97 ALA A C 1
ATOM 792 O O . ALA A 1 97 ? -25.693 7.777 21.607 1.00 93.50 97 ALA A O 1
ATOM 793 N N . ALA A 1 98 ? -25.217 6.785 23.576 1.00 93.75 98 ALA A N 1
ATOM 794 C CA . ALA A 1 98 ? -25.410 7.984 24.388 1.00 93.75 98 ALA A CA 1
ATOM 795 C C . ALA A 1 98 ? -24.411 9.090 24.003 1.00 93.75 98 ALA A C 1
ATOM 797 O O . ALA A 1 98 ? -24.817 10.210 23.705 1.00 93.75 98 ALA A O 1
ATOM 798 N N . GLU A 1 99 ? -23.122 8.759 23.907 1.00 92.31 99 GLU A N 1
ATOM 799 C CA . GLU A 1 99 ? -22.078 9.722 23.537 1.00 92.31 99 GLU A CA 1
ATOM 800 C C . GLU A 1 99 ? -22.223 10.223 22.090 1.00 92.31 99 GLU A C 1
ATOM 802 O O . GLU A 1 99 ? -22.112 11.418 21.819 1.00 92.31 99 GLU A O 1
ATOM 807 N N . VAL A 1 100 ? -22.535 9.334 21.141 1.00 91.94 100 VAL A N 1
ATOM 808 C CA . VAL A 1 100 ? -22.825 9.707 19.745 1.00 91.94 100 VAL A CA 1
ATOM 809 C C . VAL A 1 100 ? -24.016 10.662 19.666 1.00 91.94 100 VAL A C 1
ATOM 811 O O . VAL A 1 100 ? -23.982 11.619 18.891 1.00 91.94 100 VAL A O 1
ATOM 814 N N . GLN A 1 101 ? -25.064 10.425 20.459 1.00 90.69 101 GLN A N 1
ATOM 815 C CA . GLN A 1 101 ? -26.247 11.280 20.501 1.00 90.69 101 GLN A CA 1
ATOM 816 C C . GLN A 1 101 ? -25.924 12.670 21.061 1.00 90.69 101 GLN A C 1
ATOM 818 O O . GLN A 1 101 ? -26.394 13.661 20.504 1.00 90.69 101 GLN A O 1
ATOM 823 N N . GLU A 1 102 ? -25.101 12.755 22.107 1.00 89.25 102 GLU A N 1
ATOM 824 C CA . GLU A 1 102 ? -24.629 14.030 22.664 1.00 89.25 102 GLU A CA 1
ATOM 825 C C . GLU A 1 102 ? -23.787 14.829 21.659 1.00 89.25 102 GLU A C 1
ATOM 827 O O . GLU A 1 102 ? -23.903 16.051 21.570 1.00 89.25 102 GLU A O 1
ATOM 832 N N . LEU A 1 103 ? -22.969 14.146 20.854 1.00 87.31 103 LEU A N 1
ATOM 833 C CA . LEU A 1 103 ? -22.120 14.770 19.834 1.00 87.31 103 LEU A CA 1
ATOM 834 C C . LEU A 1 103 ? -22.884 15.163 18.558 1.00 87.31 103 LEU A C 1
ATOM 836 O O . LEU A 1 103 ? -22.369 15.927 17.729 1.00 87.31 103 LEU A O 1
ATOM 840 N N . ASN A 1 104 ? -24.111 14.669 18.384 1.00 83.38 104 ASN A N 1
ATOM 841 C CA . ASN A 1 104 ? -24.929 14.899 17.201 1.00 83.38 104 ASN A CA 1
ATOM 842 C C . ASN A 1 104 ? -25.550 16.312 17.188 1.00 83.38 104 ASN A C 1
ATOM 844 O O . ASN A 1 104 ? -26.732 16.526 17.451 1.00 83.38 104 ASN A O 1
ATOM 848 N N . ASN A 1 105 ? -24.737 17.305 16.822 1.00 69.25 105 ASN A N 1
ATOM 849 C CA . ASN A 1 105 ? -25.098 18.727 16.781 1.00 69.25 105 ASN A CA 1
ATOM 850 C C . ASN A 1 105 ? -25.844 19.160 15.495 1.00 69.25 105 ASN A C 1
ATOM 852 O O . ASN A 1 105 ? -25.576 20.239 14.965 1.00 69.25 105 ASN A O 1
ATOM 856 N N . LYS A 1 106 ? -26.752 18.334 14.948 1.00 64.25 106 LYS A N 1
ATOM 857 C CA . LYS A 1 106 ? -27.469 18.581 13.667 1.00 64.25 106 LYS A CA 1
ATOM 858 C C . LYS A 1 106 ? -26.563 18.751 12.430 1.00 64.25 106 LYS A C 1
ATOM 860 O O . LYS A 1 106 ? -27.005 19.276 11.409 1.00 64.25 106 LYS A O 1
ATOM 865 N N . LYS A 1 107 ? -25.297 18.333 12.506 1.00 59.81 107 LYS A N 1
ATOM 866 C CA . LYS A 1 107 ? -24.402 18.244 11.342 1.00 59.81 107 LYS A CA 1
ATOM 867 C C . LYS A 1 107 ? -24.672 16.942 10.589 1.00 59.81 107 LYS A C 1
ATOM 869 O O . LYS A 1 107 ? -25.086 15.962 11.197 1.00 59.81 107 LYS A O 1
ATOM 874 N N . SER A 1 108 ? -24.396 16.922 9.285 1.00 67.00 108 SER A N 1
ATOM 875 C CA . SER A 1 108 ? -24.570 15.723 8.450 1.00 67.00 108 SER A CA 1
ATOM 876 C C . SER A 1 108 ? -23.659 14.550 8.837 1.00 67.00 108 SER A C 1
ATOM 878 O O . SER A 1 108 ? -23.914 13.434 8.402 1.00 67.00 108 SER A O 1
ATOM 880 N N . GLU A 1 109 ? -22.609 14.778 9.635 1.00 76.69 109 GLU A N 1
ATOM 881 C CA . GLU A 1 109 ? -21.661 13.742 10.055 1.00 76.69 109 GLU A CA 1
ATOM 882 C C . GLU A 1 109 ? -21.357 13.867 11.553 1.00 76.69 109 GLU A C 1
ATOM 884 O O . GLU A 1 109 ? -20.998 14.947 12.038 1.00 76.69 109 GLU A O 1
ATOM 889 N N . VAL A 1 110 ? -21.520 12.761 12.288 1.00 87.75 110 VAL A N 1
ATOM 890 C CA . VAL A 1 110 ? -21.162 12.681 13.707 1.00 87.75 110 VAL A CA 1
ATOM 891 C C . VAL A 1 110 ? -19.683 12.346 13.814 1.00 87.75 110 VAL A C 1
ATOM 893 O O . VAL A 1 110 ? -19.194 11.432 13.157 1.00 87.75 110 VAL A O 1
ATOM 896 N N . VAL A 1 111 ? -18.966 13.095 14.646 1.00 88.31 111 VAL A N 1
ATOM 897 C CA . VAL A 1 111 ? -17.520 12.959 14.823 1.00 88.31 111 VAL A CA 1
ATOM 898 C C . VAL A 1 111 ? -17.227 12.649 16.278 1.00 88.31 111 VAL A C 1
ATOM 900 O O . VAL A 1 111 ? -17.592 13.429 17.156 1.00 88.31 111 VAL A O 1
ATOM 903 N N . VAL A 1 112 ? -16.539 11.538 16.518 1.00 91.50 112 VAL A N 1
ATOM 904 C CA . VAL A 1 112 ? -16.240 11.017 17.852 1.00 91.50 112 VAL A CA 1
ATOM 905 C C . VAL A 1 112 ? -14.739 11.156 18.128 1.00 91.50 112 VAL A C 1
ATOM 907 O O . VAL A 1 112 ? -13.926 10.812 17.264 1.00 91.50 112 VAL A O 1
ATOM 910 N N . PRO A 1 113 ? -14.327 11.690 19.291 1.00 92.56 113 PRO A N 1
ATOM 911 C CA . PRO A 1 113 ? -12.917 11.756 19.653 1.00 92.56 113 PRO A CA 1
ATOM 912 C C . PRO A 1 113 ? -12.348 10.360 19.946 1.00 92.56 113 PRO A C 1
ATOM 914 O O . PRO A 1 113 ? -13.013 9.507 20.535 1.00 92.56 113 PRO A O 1
ATOM 917 N N . VAL A 1 114 ? -11.091 10.142 19.566 1.00 93.06 114 VAL A N 1
ATOM 918 C CA . VAL A 1 114 ? -10.310 8.940 19.887 1.00 93.06 114 VAL A CA 1
ATOM 919 C C . VAL A 1 114 ? -9.097 9.352 20.707 1.00 93.06 114 VAL A C 1
ATOM 921 O O . VAL A 1 114 ? -8.434 10.335 20.379 1.00 93.06 114 VAL A O 1
ATOM 924 N N . HIS A 1 115 ? -8.796 8.581 21.745 1.00 93.75 115 HIS A N 1
ATOM 925 C CA . HIS A 1 115 ? -7.636 8.768 22.607 1.00 93.75 115 HIS A CA 1
ATOM 926 C C . HIS A 1 115 ? -6.775 7.507 22.587 1.00 93.75 115 HIS A C 1
ATOM 928 O O . HIS A 1 115 ? -7.278 6.393 22.732 1.00 93.75 115 HIS A O 1
ATOM 934 N N . VAL A 1 116 ? -5.472 7.687 22.411 1.00 92.38 116 VAL A N 1
ATOM 935 C CA . VAL A 1 116 ? -4.459 6.637 22.421 1.00 92.38 116 VAL A CA 1
ATOM 936 C C . VAL A 1 116 ? -3.574 6.855 23.642 1.00 92.38 116 VAL A C 1
ATOM 938 O O . VAL A 1 116 ? -2.828 7.826 23.729 1.00 92.38 116 VAL A O 1
ATOM 941 N N . TYR A 1 117 ? -3.648 5.926 24.589 1.00 93.38 117 TYR A N 1
ATOM 942 C CA . TYR A 1 117 ? -2.823 5.900 25.792 1.00 93.38 117 TYR A CA 1
ATOM 943 C C . TYR A 1 117 ? -1.671 4.925 25.575 1.00 93.38 117 TYR A C 1
ATOM 945 O O . TYR A 1 117 ? -1.814 3.710 25.758 1.00 93.38 117 TYR A O 1
ATOM 953 N N . LYS A 1 118 ? -0.524 5.460 25.163 1.00 89.06 118 LYS A N 1
ATOM 954 C CA . LYS A 1 118 ? 0.651 4.686 24.752 1.00 89.06 118 LYS A CA 1
ATOM 955 C C . LYS A 1 118 ? 1.194 3.794 25.865 1.00 89.06 118 LYS A C 1
ATOM 957 O O . LYS A 1 118 ? 1.426 2.606 25.650 1.00 89.06 118 LYS A O 1
ATOM 962 N N . GLU A 1 119 ? 1.333 4.342 27.065 1.00 91.69 119 GLU A N 1
ATOM 963 C CA . GLU A 1 119 ? 1.900 3.675 28.242 1.00 91.69 119 GLU A CA 1
ATOM 964 C C . GLU A 1 119 ? 1.024 2.508 28.710 1.00 91.69 119 GLU A C 1
ATOM 966 O O . GLU A 1 119 ? 1.526 1.512 29.228 1.00 91.69 119 GLU A O 1
ATOM 971 N N . LEU A 1 120 ? -0.289 2.614 28.494 1.00 93.31 120 LEU A N 1
ATOM 972 C CA . LEU A 1 120 ? -1.264 1.574 28.825 1.00 93.31 120 LEU A CA 1
ATOM 973 C C . LEU A 1 120 ? -1.552 0.637 27.644 1.00 93.31 120 LEU A C 1
ATOM 975 O O . LEU A 1 120 ? -2.225 -0.381 27.815 1.00 93.31 120 LEU A O 1
ATOM 979 N N . ASN A 1 121 ? -1.050 0.975 26.453 1.00 92.81 121 ASN A N 1
ATOM 980 C CA . ASN A 1 121 ? -1.405 0.365 25.178 1.00 92.81 121 ASN A CA 1
ATOM 981 C C . ASN A 1 121 ? -2.931 0.252 24.995 1.00 92.81 121 ASN A C 1
ATOM 983 O O . ASN A 1 121 ? -3.455 -0.833 24.718 1.00 92.81 121 ASN A O 1
ATOM 987 N N . ILE A 1 122 ? -3.634 1.369 25.209 1.00 94.62 122 ILE A N 1
ATOM 988 C CA . ILE A 1 122 ? -5.093 1.474 25.090 1.00 94.62 122 ILE A CA 1
ATOM 989 C C . ILE A 1 122 ? -5.459 2.455 23.977 1.00 94.62 122 ILE A C 1
ATOM 991 O O . ILE A 1 122 ? -4.870 3.527 23.884 1.00 94.62 122 ILE A O 1
ATOM 995 N N . ILE A 1 123 ? -6.458 2.106 23.169 1.00 94.31 123 ILE A N 1
ATOM 996 C CA . ILE A 1 123 ? -7.135 3.024 22.248 1.00 94.31 123 ILE A CA 1
ATOM 997 C C . ILE A 1 123 ? -8.598 3.074 22.667 1.00 94.31 123 ILE A C 1
ATOM 999 O O . ILE A 1 123 ? -9.258 2.036 22.712 1.00 94.31 123 ILE A O 1
ATOM 1003 N N . GLN A 1 124 ? -9.103 4.260 22.976 1.00 95.62 124 GLN A N 1
ATOM 1004 C CA . GLN A 1 124 ? -10.450 4.450 23.492 1.00 95.62 124 GLN A CA 1
ATOM 1005 C C . GLN A 1 124 ? -11.211 5.482 22.665 1.00 95.62 124 GLN A C 1
ATOM 1007 O O . GLN A 1 124 ? -10.689 6.550 22.344 1.00 95.62 124 GLN A O 1
ATOM 1012 N N . SER A 1 125 ? -12.461 5.172 22.338 1.00 95.38 125 SER A N 1
ATOM 1013 C CA . SER A 1 125 ? -13.385 6.108 21.708 1.00 95.38 125 SER A CA 1
ATOM 1014 C C . SER A 1 125 ? -14.816 5.721 22.036 1.00 95.38 125 SER A C 1
ATOM 1016 O O . SER A 1 125 ? -15.242 4.598 21.758 1.00 95.38 125 SER A O 1
ATOM 1018 N N . ALA A 1 126 ? -15.552 6.653 22.634 1.00 94.50 126 ALA A N 1
ATOM 1019 C CA . ALA A 1 126 ? -16.884 6.419 23.167 1.00 94.50 126 ALA A CA 1
ATOM 1020 C C . ALA A 1 126 ? -16.986 5.108 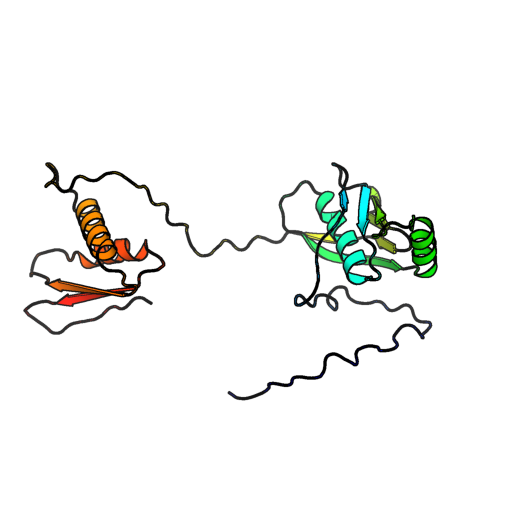23.968 1.00 94.50 126 ALA A C 1
ATOM 1022 O O . ALA A 1 126 ? -16.116 4.802 24.784 1.00 94.50 126 ALA A O 1
ATOM 1023 N N . GLY A 1 127 ? -17.999 4.285 23.694 1.00 94.19 127 GLY A N 1
ATOM 1024 C CA . GLY A 1 127 ? -18.163 2.972 24.318 1.00 94.19 127 GLY A CA 1
ATOM 1025 C C . GLY A 1 127 ? -17.185 1.887 23.846 1.00 94.19 127 GLY A C 1
ATOM 1026 O O . GLY A 1 127 ? -17.458 0.714 24.078 1.00 94.19 127 GLY A O 1
ATOM 1027 N N . VAL A 1 128 ? -16.088 2.210 23.153 1.00 97.06 128 VAL A N 1
ATOM 1028 C CA . VAL A 1 128 ? -15.125 1.222 22.638 1.00 97.06 128 VAL A CA 1
ATOM 1029 C C . VAL A 1 128 ? -13.742 1.405 23.254 1.00 97.06 128 VAL A C 1
ATOM 1031 O O . VAL A 1 128 ? -13.187 2.502 23.269 1.00 97.06 128 VAL A O 1
ATOM 1034 N N . GLU A 1 129 ? -13.148 0.295 23.697 1.00 96.19 129 GLU A N 1
ATOM 1035 C CA . GLU A 1 129 ? -11.773 0.220 24.196 1.00 96.19 129 GLU A CA 1
ATOM 1036 C C . GLU A 1 129 ? -11.030 -0.965 23.560 1.00 96.19 129 GLU A C 1
ATOM 1038 O O . GLU A 1 129 ? -11.398 -2.126 23.762 1.00 96.19 129 GLU A O 1
ATOM 1043 N N . PHE A 1 130 ? -9.934 -0.684 22.858 1.00 94.94 130 PHE A N 1
ATOM 1044 C CA . PHE A 1 130 ? -8.905 -1.664 22.522 1.00 94.94 130 PHE A CA 1
ATOM 1045 C C . PHE A 1 130 ? -7.809 -1.620 23.581 1.00 94.94 130 PHE A C 1
ATOM 1047 O O . PHE A 1 130 ? -7.302 -0.549 23.897 1.00 94.94 130 PHE A O 1
ATOM 1054 N N . ARG A 1 131 ? -7.378 -2.779 24.079 1.00 94.56 131 ARG A N 1
ATOM 1055 C CA . ARG A 1 131 ? -6.226 -2.900 24.979 1.00 94.56 131 ARG A CA 1
ATOM 1056 C C . ARG A 1 131 ? -5.239 -3.928 24.446 1.00 94.56 131 ARG A C 1
ATOM 1058 O O . ARG A 1 131 ? -5.625 -5.007 23.991 1.00 94.56 131 ARG A O 1
ATOM 1065 N N . GLY A 1 132 ? -3.953 -3.614 24.563 1.00 91.75 132 GLY A N 1
ATOM 1066 C CA . GLY A 1 132 ? -2.870 -4.546 24.276 1.00 91.75 132 GLY A CA 1
ATOM 1067 C C . GLY A 1 132 ? -2.729 -4.872 22.789 1.00 91.75 132 GLY A C 1
ATOM 1068 O O . GLY A 1 132 ? -2.411 -6.013 22.454 1.00 91.75 132 GLY A O 1
ATOM 1069 N N . LEU A 1 133 ? -2.995 -3.906 21.903 1.00 89.69 133 LEU A N 1
ATOM 1070 C CA . LEU A 1 133 ? -2.798 -4.075 20.464 1.00 89.69 133 LEU A CA 1
ATOM 1071 C C . LEU A 1 133 ? -1.302 -4.234 20.167 1.00 89.69 133 LEU A C 1
ATOM 1073 O O . LEU A 1 133 ? -0.488 -3.378 20.523 1.00 89.69 133 LEU A O 1
ATOM 1077 N N . LYS A 1 134 ? -0.936 -5.341 19.524 1.00 88.62 134 LYS A N 1
ATOM 1078 C CA . LYS A 1 134 ? 0.412 -5.600 19.019 1.00 88.62 134 LYS A CA 1
ATOM 1079 C C . LYS A 1 134 ? 0.386 -5.541 17.506 1.00 88.62 134 LYS A C 1
ATOM 1081 O O . LYS A 1 134 ? -0.481 -6.143 16.872 1.00 88.62 134 LYS A O 1
ATOM 1086 N N . THR A 1 135 ? 1.364 -4.847 16.947 1.00 85.94 135 THR A N 1
ATOM 1087 C CA . THR A 1 135 ? 1.571 -4.763 15.508 1.00 85.94 135 THR A CA 1
ATOM 1088 C C . THR A 1 135 ? 2.928 -5.343 15.145 1.00 85.94 135 THR A C 1
ATOM 1090 O O . THR A 1 135 ? 3.867 -5.303 15.941 1.00 85.94 135 THR A O 1
ATOM 1093 N N . ASN A 1 136 ? 3.029 -5.919 13.952 1.00 85.31 136 ASN A N 1
ATOM 1094 C CA . ASN A 1 136 ? 4.300 -6.339 13.381 1.00 85.31 136 ASN A CA 1
ATOM 1095 C C . ASN A 1 136 ? 4.546 -5.590 12.073 1.00 85.31 136 ASN A C 1
ATOM 1097 O O . ASN A 1 136 ? 3.615 -5.383 11.293 1.00 85.31 136 ASN A O 1
ATOM 1101 N N . ALA A 1 137 ? 5.793 -5.188 11.849 1.00 83.50 137 ALA A N 1
ATOM 1102 C CA . ALA A 1 137 ? 6.189 -4.568 10.598 1.00 83.50 137 ALA A CA 1
ATOM 1103 C C . ALA A 1 137 ? 6.312 -5.643 9.518 1.00 83.50 137 ALA A C 1
ATOM 1105 O O . ALA A 1 137 ? 6.917 -6.695 9.739 1.00 83.50 137 ALA A O 1
ATOM 1106 N N . ILE A 1 138 ? 5.758 -5.369 8.343 1.00 83.19 138 ILE A N 1
ATOM 1107 C CA . ILE A 1 138 ? 5.971 -6.196 7.159 1.00 83.19 138 ILE A CA 1
ATOM 1108 C C . ILE A 1 138 ? 6.817 -5.443 6.140 1.00 83.19 138 ILE A C 1
ATOM 1110 O O . ILE A 1 138 ? 6.753 -4.218 6.022 1.00 83.19 138 ILE A O 1
ATOM 1114 N N . SER A 1 139 ? 7.618 -6.189 5.384 1.00 78.81 139 SER A N 1
ATOM 1115 C CA . SER A 1 139 ? 8.373 -5.619 4.279 1.00 78.81 139 SER A CA 1
ATOM 1116 C C . SER A 1 139 ? 7.452 -5.329 3.097 1.00 78.81 139 SER A C 1
ATOM 1118 O O . SER A 1 139 ? 6.608 -6.141 2.709 1.00 78.81 139 SER A O 1
ATOM 1120 N N . TRP A 1 140 ? 7.652 -4.165 2.481 1.00 74.12 140 TRP A N 1
ATOM 1121 C CA . TRP A 1 140 ? 7.097 -3.886 1.164 1.00 74.12 140 TRP A CA 1
ATOM 1122 C C . TRP A 1 140 ? 7.650 -4.893 0.152 1.00 74.12 140 TRP A C 1
ATOM 1124 O O . TRP A 1 140 ? 8.862 -5.127 0.085 1.00 74.12 140 TRP A O 1
ATOM 1134 N N . ARG A 1 141 ? 6.776 -5.459 -0.686 1.00 76.00 141 ARG A N 1
ATOM 1135 C CA . ARG A 1 141 ? 7.228 -6.204 -1.864 1.00 76.00 141 ARG A CA 1
ATOM 1136 C C . ARG A 1 141 ? 7.854 -5.204 -2.829 1.00 76.00 141 ARG A C 1
ATOM 1138 O O . ARG A 1 141 ? 7.187 -4.260 -3.249 1.00 76.00 141 ARG A O 1
ATOM 1145 N N . LYS A 1 142 ? 9.133 -5.392 -3.166 1.00 72.31 142 LYS A N 1
ATOM 1146 C CA . LYS A 1 142 ? 9.780 -4.569 -4.193 1.00 72.31 142 LYS A CA 1
ATOM 1147 C C . LYS A 1 142 ? 9.036 -4.782 -5.517 1.00 72.31 142 LYS A C 1
ATOM 1149 O O . LYS A 1 142 ? 8.783 -5.941 -5.857 1.00 72.31 142 LYS A O 1
ATOM 1154 N N . PRO A 1 143 ? 8.676 -3.716 -6.253 1.00 71.19 143 PRO A N 1
ATOM 1155 C CA . PRO A 1 143 ? 8.155 -3.880 -7.601 1.00 71.19 143 PRO A CA 1
ATOM 1156 C C . PRO A 1 143 ? 9.172 -4.677 -8.424 1.00 71.19 143 PRO A C 1
ATOM 1158 O O . PRO A 1 143 ? 10.370 -4.406 -8.376 1.00 71.19 143 PRO A O 1
ATOM 1161 N N . GLN A 1 144 ? 8.695 -5.710 -9.122 1.00 68.19 144 GLN A N 1
ATOM 1162 C CA . GLN A 1 144 ? 9.554 -6.652 -9.847 1.00 68.19 144 GLN A CA 1
ATOM 1163 C C . GLN A 1 144 ? 10.196 -6.017 -11.095 1.00 68.19 144 GLN A C 1
ATOM 1165 O O . GLN A 1 144 ? 11.191 -6.525 -11.603 1.00 68.19 144 GLN A O 1
ATOM 1170 N N . SER A 1 145 ? 9.650 -4.899 -11.581 1.00 69.94 145 SER A N 1
ATOM 1171 C CA . SER A 1 145 ? 10.158 -4.171 -12.742 1.00 69.94 145 SER A CA 1
ATOM 1172 C C . SER A 1 145 ? 11.092 -3.037 -12.328 1.00 69.94 145 SER A C 1
ATOM 1174 O O . SER A 1 145 ? 10.694 -2.143 -11.576 1.00 69.94 145 SER A O 1
ATOM 1176 N N . ASN A 1 146 ? 12.298 -3.022 -12.891 1.00 73.75 146 ASN A N 1
ATOM 1177 C CA . ASN A 1 146 ? 13.146 -1.838 -12.838 1.00 73.75 146 ASN A CA 1
ATOM 1178 C C . ASN A 1 146 ? 12.537 -0.747 -13.734 1.00 73.75 146 ASN A C 1
ATOM 1180 O O . ASN A 1 146 ? 12.187 -1.045 -14.878 1.00 73.75 146 ASN A O 1
ATOM 1184 N N . PRO A 1 147 ? 12.392 0.498 -13.251 1.00 75.69 147 PRO A N 1
ATOM 1185 C CA . PRO A 1 147 ? 11.951 1.591 -14.105 1.00 75.69 147 PRO A CA 1
ATOM 1186 C C . PRO A 1 147 ? 12.999 1.850 -15.194 1.00 75.69 147 PRO A C 1
ATOM 1188 O O . PRO A 1 147 ? 14.191 1.956 -14.900 1.00 75.69 147 PRO A O 1
ATOM 1191 N N . VAL A 1 148 ? 12.553 1.969 -16.445 1.00 76.25 148 VAL A N 1
ATOM 1192 C CA . VAL A 1 148 ? 13.408 2.405 -17.556 1.00 76.25 148 VAL A CA 1
ATOM 1193 C C . VAL A 1 148 ? 13.529 3.927 -17.483 1.00 76.25 148 VAL A C 1
ATOM 1195 O O . VAL A 1 148 ? 12.527 4.638 -17.525 1.00 76.25 148 VAL A O 1
ATOM 1198 N N . LEU A 1 149 ? 14.755 4.431 -17.327 1.00 81.50 149 LEU A N 1
ATOM 1199 C CA . LEU A 1 149 ? 15.045 5.865 -17.354 1.00 81.50 149 LEU A CA 1
ATOM 1200 C C . LEU A 1 149 ? 15.427 6.277 -18.778 1.00 81.50 149 LEU A C 1
ATOM 1202 O O . LEU A 1 149 ? 16.504 5.932 -19.262 1.00 81.50 149 LEU A O 1
ATOM 1206 N N . GLU A 1 150 ? 14.561 7.044 -19.437 1.00 77.81 150 GLU A N 1
ATOM 1207 C CA . GLU A 1 150 ? 14.810 7.573 -20.779 1.00 77.81 150 GLU A CA 1
ATOM 1208 C C . GLU A 1 150 ? 15.293 9.028 -20.718 1.00 77.81 150 GLU A C 1
ATOM 1210 O O . GLU A 1 150 ? 14.691 9.878 -20.060 1.00 77.81 150 GLU A O 1
ATOM 1215 N N . LYS A 1 151 ? 16.374 9.337 -21.441 1.00 85.75 151 LYS A N 1
ATOM 1216 C CA . LYS A 1 151 ? 16.851 10.709 -21.652 1.00 85.75 151 LYS A CA 1
ATOM 1217 C C . LYS A 1 151 ? 16.583 11.117 -23.098 1.00 85.75 151 LYS A C 1
ATOM 1219 O O . LYS A 1 151 ? 17.116 10.500 -24.016 1.00 85.75 151 LYS A O 1
ATOM 1224 N N . TYR A 1 152 ? 15.834 12.199 -23.286 1.00 86.00 152 TYR A N 1
ATOM 1225 C CA . TYR A 1 152 ? 15.578 12.782 -24.601 1.00 86.00 152 TYR A CA 1
ATOM 1226 C C . TYR A 1 152 ? 16.683 13.779 -24.953 1.00 86.00 152 TYR A C 1
ATOM 1228 O O . TYR A 1 152 ? 16.959 14.717 -24.204 1.00 86.00 152 TYR A O 1
ATOM 1236 N N . VAL A 1 153 ? 17.340 13.557 -26.089 1.00 88.44 153 VAL A N 1
ATOM 1237 C CA . VAL A 1 153 ? 18.384 14.429 -26.633 1.00 88.44 153 VAL A CA 1
ATOM 1238 C C . VAL A 1 153 ? 18.079 14.650 -28.103 1.00 88.44 153 VAL A C 1
ATOM 1240 O O . VAL A 1 153 ? 17.700 13.718 -28.806 1.00 88.44 153 VAL A O 1
ATOM 1243 N N . PHE A 1 154 ? 18.240 15.884 -28.571 1.00 89.19 154 PHE A N 1
ATOM 1244 C CA . PHE A 1 154 ? 18.116 16.175 -29.991 1.00 89.19 154 PHE A CA 1
ATOM 1245 C C . PHE A 1 154 ? 19.244 15.488 -30.771 1.00 89.19 154 PHE A C 1
ATOM 1247 O O . PHE A 1 154 ? 20.423 15.694 -30.481 1.00 89.19 154 PHE A O 1
ATOM 1254 N N . THR A 1 155 ? 18.881 14.687 -31.770 1.00 85.44 155 THR A N 1
ATOM 1255 C CA . THR A 1 155 ? 19.822 14.042 -32.689 1.00 85.44 155 THR A CA 1
ATOM 1256 C C . THR A 1 155 ? 19.546 14.542 -34.096 1.00 85.44 155 THR A C 1
ATOM 1258 O O . THR A 1 155 ? 18.448 14.375 -34.622 1.00 85.44 155 THR A O 1
ATOM 1261 N N . GLN A 1 156 ? 20.542 15.188 -34.698 1.00 86.38 156 GLN A N 1
ATOM 1262 C CA . GLN A 1 156 ? 20.458 15.628 -36.086 1.00 86.38 156 GLN A CA 1
ATOM 1263 C C . GLN A 1 156 ? 20.438 14.409 -37.014 1.00 86.38 156 GLN A C 1
ATOM 1265 O O . GLN A 1 156 ? 21.189 13.461 -36.804 1.00 86.38 156 GLN A O 1
ATOM 1270 N N . ASN A 1 157 ? 19.617 14.453 -38.065 1.00 86.69 157 ASN A N 1
ATOM 1271 C CA . ASN A 1 157 ? 19.589 13.423 -39.106 1.00 86.69 157 ASN A CA 1
ATOM 1272 C C . ASN A 1 157 ? 20.722 13.643 -40.126 1.00 86.69 157 ASN A C 1
ATOM 1274 O O . ASN A 1 157 ? 20.479 13.892 -41.305 1.00 86.69 157 ASN A O 1
ATOM 1278 N N . VAL A 1 158 ? 21.958 13.645 -39.634 1.00 86.75 158 VAL A N 1
ATOM 1279 C CA . VAL A 1 158 ? 23.186 13.757 -40.427 1.00 86.75 158 VAL A CA 1
ATOM 1280 C C . VAL A 1 158 ? 24.134 12.645 -40.007 1.00 86.75 158 VAL A C 1
ATOM 1282 O O . VAL A 1 158 ? 24.114 12.213 -38.853 1.00 86.75 158 VAL A O 1
ATOM 1285 N N . GLU A 1 159 ? 24.956 12.173 -40.938 1.00 80.81 159 GLU A N 1
ATOM 1286 C CA . GLU A 1 159 ? 25.947 11.146 -40.631 1.00 80.81 159 GLU A CA 1
ATOM 1287 C C . GLU A 1 159 ? 26.953 11.686 -39.596 1.00 80.81 159 GLU A C 1
ATOM 1289 O O . GLU A 1 159 ? 27.538 12.755 -39.806 1.00 80.81 159 GLU A O 1
ATOM 1294 N N . PRO A 1 160 ? 27.130 11.008 -38.447 1.00 79.38 160 PRO A N 1
ATOM 1295 C CA . PRO A 1 160 ? 27.999 11.506 -37.395 1.00 79.38 160 PRO A CA 1
ATOM 1296 C C . PRO A 1 160 ? 29.474 11.339 -37.778 1.00 79.38 160 PRO A C 1
ATOM 1298 O O . PRO A 1 160 ? 29.869 10.339 -38.369 1.00 79.38 160 PRO A O 1
ATOM 1301 N N . THR A 1 161 ? 30.324 12.279 -37.353 1.00 81.38 161 THR A N 1
ATOM 1302 C CA . THR A 1 161 ? 31.788 12.197 -37.543 1.00 81.38 161 THR A CA 1
ATOM 1303 C C . THR A 1 161 ? 32.405 10.966 -36.867 1.00 81.38 161 THR A C 1
ATOM 1305 O O . THR A 1 161 ? 33.449 10.482 -37.293 1.00 81.38 161 THR A O 1
ATOM 1308 N N . HIS A 1 162 ? 31.768 10.461 -35.806 1.00 82.75 162 HIS A N 1
ATOM 1309 C CA . HIS A 1 162 ? 32.154 9.241 -35.107 1.00 82.75 162 HIS A CA 1
ATOM 1310 C C . HIS A 1 162 ? 30.942 8.318 -34.966 1.00 82.75 162 HIS A C 1
ATOM 1312 O O . HIS A 1 162 ? 29.926 8.699 -34.380 1.00 82.75 162 HIS A O 1
ATOM 1318 N N . LEU A 1 163 ? 31.067 7.090 -35.464 1.00 78.88 163 LEU A N 1
ATOM 1319 C CA . LEU A 1 163 ? 30.008 6.091 -35.415 1.00 78.88 163 LEU A CA 1
ATOM 1320 C C . LEU A 1 163 ? 30.058 5.328 -34.084 1.00 78.88 163 LEU A C 1
ATOM 1322 O O . LEU A 1 163 ? 30.898 4.453 -33.893 1.00 78.88 163 LEU A O 1
ATOM 1326 N N . ASP A 1 164 ? 29.143 5.638 -33.165 1.00 88.88 164 ASP A N 1
ATOM 1327 C CA . ASP A 1 164 ? 28.841 4.736 -32.049 1.00 88.88 164 ASP A CA 1
ATOM 1328 C C . ASP A 1 164 ? 27.725 3.775 -32.464 1.00 88.88 164 ASP A C 1
ATOM 1330 O O . ASP A 1 164 ? 26.575 4.185 -32.640 1.00 88.88 164 ASP A O 1
ATOM 1334 N N . LEU A 1 165 ? 28.060 2.495 -32.632 1.00 87.81 165 LEU A N 1
ATOM 1335 C CA . LEU A 1 165 ? 27.136 1.474 -33.125 1.00 87.81 165 LEU A CA 1
ATOM 1336 C C . LEU A 1 165 ? 25.874 1.372 -32.257 1.00 87.81 165 LEU A C 1
ATOM 1338 O O . LEU A 1 165 ? 24.772 1.283 -32.794 1.00 87.81 165 LEU A O 1
ATOM 1342 N N . HIS A 1 166 ? 26.011 1.423 -30.928 1.00 87.50 166 HIS A N 1
ATOM 1343 C CA . HIS A 1 166 ? 24.876 1.265 -30.019 1.00 87.50 166 HIS A CA 1
ATOM 1344 C C . HIS A 1 166 ? 23.909 2.455 -30.100 1.00 87.50 166 HIS A C 1
ATOM 1346 O O . HIS A 1 166 ? 22.703 2.259 -30.275 1.00 87.50 166 HIS A O 1
ATOM 1352 N N . THR A 1 167 ? 24.423 3.689 -30.030 1.00 86.81 167 THR A N 1
ATOM 1353 C CA . THR A 1 167 ? 23.599 4.899 -30.189 1.00 86.81 167 THR A CA 1
ATOM 1354 C C . THR A 1 167 ? 22.972 4.965 -31.577 1.00 86.81 167 THR A C 1
ATOM 1356 O O . THR A 1 167 ? 21.786 5.266 -31.694 1.00 86.81 167 THR A O 1
ATOM 1359 N N . THR A 1 168 ? 23.728 4.618 -32.620 1.00 89.62 168 THR A N 1
ATOM 1360 C CA . THR A 1 168 ? 23.233 4.634 -34.003 1.00 89.62 168 THR A CA 1
ATOM 1361 C C . THR A 1 168 ? 22.089 3.642 -34.185 1.00 89.62 168 THR A C 1
ATOM 1363 O O . THR A 1 168 ? 21.012 4.028 -34.637 1.00 89.62 168 THR A O 1
ATOM 1366 N N . LEU A 1 169 ? 22.267 2.386 -33.754 1.00 91.75 169 LEU A N 1
ATOM 1367 C CA . LEU A 1 169 ? 21.207 1.376 -33.800 1.00 91.75 169 LEU A CA 1
ATOM 1368 C C . LEU A 1 169 ? 19.970 1.827 -33.021 1.00 91.75 169 LEU A C 1
ATOM 1370 O O . LEU A 1 169 ? 18.856 1.707 -33.525 1.00 91.75 169 LEU A O 1
ATOM 1374 N N . ARG A 1 170 ? 20.148 2.395 -31.823 1.00 90.50 170 ARG A N 1
ATOM 1375 C CA . ARG A 1 170 ? 19.037 2.888 -30.999 1.00 90.50 170 ARG A CA 1
ATOM 1376 C C . ARG A 1 170 ? 18.245 3.985 -31.705 1.00 90.50 170 ARG A C 1
ATOM 1378 O O . ARG A 1 170 ? 17.025 3.876 -31.796 1.00 90.50 170 ARG A O 1
ATOM 1385 N N . VAL A 1 171 ? 18.921 4.996 -32.251 1.00 90.31 171 VAL A N 1
ATOM 1386 C CA . VAL A 1 171 ? 18.281 6.098 -32.988 1.00 90.31 171 VAL A CA 1
ATOM 1387 C C . VAL A 1 171 ? 17.538 5.570 -34.218 1.00 90.31 171 VAL A C 1
ATOM 1389 O O . VAL A 1 171 ? 16.358 5.872 -34.388 1.00 90.31 171 VAL A O 1
ATOM 1392 N N . CYS A 1 172 ? 18.169 4.718 -35.032 1.00 90.62 172 CYS A N 1
ATOM 1393 C CA . CYS A 1 172 ? 17.537 4.139 -36.221 1.00 90.62 172 CYS A CA 1
ATOM 1394 C C . CYS A 1 172 ? 16.287 3.312 -35.880 1.00 90.62 172 CYS A C 1
ATOM 1396 O O . CYS A 1 172 ? 15.249 3.452 -36.535 1.00 90.62 172 CYS A O 1
ATOM 1398 N N . MET A 1 173 ? 16.355 2.473 -34.842 1.00 90.94 173 MET A N 1
ATOM 1399 C CA . MET A 1 173 ? 15.216 1.662 -34.402 1.00 90.94 173 MET A CA 1
ATOM 1400 C C . MET A 1 173 ? 14.094 2.531 -33.824 1.00 90.94 173 MET A C 1
ATOM 1402 O O . MET A 1 173 ? 12.923 2.292 -34.121 1.00 90.94 173 MET A O 1
ATOM 1406 N N . HIS A 1 174 ? 14.430 3.567 -33.049 1.00 89.50 174 HIS A N 1
ATOM 1407 C CA . HIS A 1 174 ? 13.448 4.503 -32.497 1.00 89.50 174 HIS A CA 1
ATOM 1408 C C . HIS A 1 174 ? 12.707 5.255 -33.604 1.00 89.50 174 HIS A C 1
ATOM 1410 O O . HIS A 1 174 ? 11.478 5.215 -33.615 1.00 89.50 174 HIS A O 1
ATOM 1416 N N . ILE A 1 175 ? 13.428 5.830 -34.576 1.00 90.25 175 ILE A N 1
ATOM 1417 C CA . ILE A 1 175 ? 12.833 6.512 -35.737 1.00 90.25 175 ILE A CA 1
ATOM 1418 C C . ILE A 1 175 ? 11.923 5.552 -36.514 1.00 90.25 175 ILE A C 1
ATOM 1420 O O . ILE A 1 175 ? 10.802 5.909 -36.877 1.00 90.25 175 ILE A O 1
ATOM 1424 N N . THR A 1 176 ? 12.373 4.316 -36.751 1.00 90.25 176 THR A N 1
ATOM 1425 C CA . THR A 1 176 ? 11.601 3.318 -37.510 1.00 90.25 176 THR A CA 1
ATOM 1426 C C . THR A 1 176 ? 10.267 2.999 -36.835 1.00 90.25 176 THR A C 1
ATOM 1428 O O . THR A 1 176 ? 9.228 2.991 -37.496 1.00 90.25 176 THR A O 1
ATOM 1431 N N . VAL A 1 177 ? 10.284 2.756 -35.522 1.00 89.00 177 VAL A N 1
ATOM 1432 C CA . VAL A 1 177 ? 9.070 2.442 -34.755 1.00 89.00 177 VAL A CA 1
ATOM 1433 C C . VAL A 1 177 ? 8.199 3.679 -34.540 1.00 89.00 177 VAL A C 1
ATOM 1435 O O . VAL A 1 177 ? 6.985 3.564 -34.509 1.00 89.00 177 VAL A O 1
ATOM 1438 N N . GLU A 1 178 ? 8.769 4.876 -34.431 1.00 88.31 178 GLU A N 1
ATOM 1439 C CA . GLU A 1 178 ? 7.984 6.113 -34.334 1.00 88.31 178 GLU A CA 1
ATOM 1440 C C . GLU A 1 178 ? 7.167 6.376 -35.608 1.00 88.31 178 GLU A C 1
ATOM 1442 O O . GLU A 1 178 ? 6.000 6.757 -35.542 1.00 88.31 178 GLU A O 1
ATOM 1447 N N . ASN A 1 179 ? 7.736 6.075 -36.778 1.00 89.38 179 ASN A N 1
ATOM 1448 C CA . ASN A 1 179 ? 7.067 6.245 -38.071 1.00 89.38 179 ASN A CA 1
ATOM 1449 C C . ASN A 1 179 ? 6.062 5.125 -38.408 1.00 89.38 179 ASN A C 1
ATOM 1451 O O . ASN A 1 179 ? 5.438 5.144 -39.475 1.00 89.38 179 ASN A O 1
ATOM 1455 N N . LYS A 1 180 ? 5.899 4.127 -37.532 1.00 85.38 180 LYS A N 1
ATOM 1456 C CA . LYS A 1 180 ? 4.969 3.006 -37.707 1.00 85.38 180 LYS A CA 1
ATOM 1457 C C . LYS A 1 180 ? 4.215 2.770 -36.397 1.00 85.38 180 LYS A C 1
ATOM 1459 O O . LYS A 1 180 ? 4.796 2.197 -35.484 1.00 85.38 180 LYS A O 1
ATOM 1464 N N . PRO A 1 181 ? 2.922 3.120 -36.287 1.00 75.88 181 PRO A N 1
ATOM 1465 C CA . PRO A 1 181 ? 2.152 2.882 -35.067 1.00 75.88 181 PRO A CA 1
ATOM 1466 C C . PRO A 1 181 ? 1.833 1.385 -34.917 1.00 75.88 181 PRO A C 1
ATOM 1468 O O . PRO A 1 181 ? 0.726 0.932 -35.196 1.00 75.88 181 PRO A O 1
ATOM 1471 N N . VAL A 1 182 ? 2.832 0.595 -34.522 1.00 82.81 182 VAL A N 1
ATOM 1472 C CA . VAL A 1 182 ? 2.748 -0.855 -34.345 1.00 82.81 182 VAL A CA 1
ATOM 1473 C C . VAL A 1 182 ? 3.154 -1.233 -32.928 1.00 82.81 182 VAL A C 1
ATOM 1475 O O . VAL A 1 182 ? 4.105 -0.701 -32.366 1.00 82.81 182 VAL A O 1
ATOM 1478 N N . THR A 1 183 ? 2.439 -2.195 -32.355 1.00 84.44 183 THR A N 1
ATOM 1479 C CA . THR A 1 183 ? 2.776 -2.813 -31.063 1.00 84.44 183 THR A CA 1
ATOM 1480 C C . THR A 1 183 ? 3.625 -4.072 -31.234 1.00 84.44 183 THR A C 1
ATOM 1482 O O . THR A 1 183 ? 4.107 -4.632 -30.251 1.00 84.44 183 THR A O 1
ATOM 1485 N N . GLN A 1 184 ? 3.814 -4.527 -32.478 1.00 88.50 184 GLN A N 1
ATOM 1486 C CA . GLN A 1 184 ? 4.606 -5.700 -32.833 1.00 88.50 184 GLN A CA 1
ATOM 1487 C C . GLN A 1 184 ? 5.563 -5.380 -33.981 1.00 88.50 184 GLN A C 1
ATOM 1489 O O . GLN A 1 184 ? 5.146 -4.849 -35.010 1.00 88.50 184 GLN A O 1
ATOM 1494 N N . VAL A 1 185 ? 6.832 -5.750 -33.822 1.00 89.69 185 VAL A N 1
ATOM 1495 C CA . VAL A 1 185 ? 7.882 -5.562 -34.828 1.00 89.69 185 VAL A CA 1
ATOM 1496 C C . VAL A 1 185 ? 8.504 -6.912 -35.162 1.00 89.69 185 VAL A C 1
ATOM 1498 O O . VAL A 1 185 ? 8.836 -7.704 -34.277 1.00 89.69 185 VAL A O 1
ATOM 1501 N N . LYS A 1 186 ? 8.661 -7.180 -36.458 1.00 90.81 186 LYS A N 1
ATOM 1502 C CA . LYS A 1 186 ? 9.433 -8.314 -36.972 1.00 90.81 186 LYS A CA 1
ATOM 1503 C C . LYS A 1 186 ? 10.744 -7.780 -37.523 1.00 90.81 186 LYS A C 1
ATOM 1505 O O . LYS A 1 186 ? 10.730 -6.925 -38.403 1.00 90.81 186 LYS A O 1
ATOM 1510 N N . VAL A 1 187 ? 11.852 -8.282 -37.003 1.00 90.88 187 VAL A N 1
ATOM 1511 C CA . VAL A 1 187 ? 13.204 -7.906 -37.411 1.00 90.88 187 VAL A CA 1
ATOM 1512 C C . VAL A 1 187 ? 13.853 -9.127 -38.033 1.00 90.88 187 VAL A C 1
ATOM 1514 O O . VAL A 1 187 ? 13.808 -10.216 -37.461 1.00 90.88 187 VAL A O 1
ATOM 1517 N N . VAL A 1 188 ? 14.462 -8.939 -39.198 1.00 92.25 188 VAL A N 1
ATOM 1518 C CA . VAL A 1 188 ? 15.282 -9.961 -39.843 1.00 92.25 188 VAL A CA 1
ATOM 1519 C C . VAL A 1 188 ? 16.691 -9.407 -39.961 1.00 92.25 188 VAL A C 1
ATOM 1521 O O . VAL A 1 188 ? 16.891 -8.356 -40.565 1.00 92.25 188 VAL A O 1
ATOM 1524 N N . GLU A 1 189 ? 17.654 -10.101 -39.367 1.00 91.06 189 GLU A N 1
ATOM 1525 C CA . GLU A 1 189 ? 19.072 -9.824 -39.557 1.00 91.06 189 GLU A CA 1
ATOM 1526 C C . GLU A 1 189 ? 19.623 -10.782 -40.611 1.00 91.06 189 GLU A C 1
ATOM 1528 O O . GLU A 1 189 ? 19.566 -11.998 -40.438 1.00 91.06 189 GLU A O 1
ATOM 1533 N N . LEU A 1 190 ? 20.167 -10.232 -41.696 1.00 90.88 190 LEU A N 1
ATOM 1534 C CA . LEU A 1 190 ? 20.939 -10.998 -42.668 1.00 90.88 190 LEU A CA 1
ATOM 1535 C C . LEU A 1 190 ? 22.377 -11.089 -42.160 1.00 90.88 190 LEU A C 1
ATOM 1537 O O . LEU A 1 190 ? 23.108 -10.099 -42.166 1.00 90.88 190 LEU A O 1
ATOM 1541 N N . HIS A 1 191 ? 22.752 -12.266 -41.675 1.00 86.69 191 HIS A N 1
ATOM 1542 C CA . HIS A 1 191 ? 24.063 -12.514 -41.107 1.00 86.69 191 HIS A CA 1
ATOM 1543 C C . HIS A 1 191 ? 25.069 -12.886 -42.195 1.00 86.69 191 HIS A C 1
ATOM 1545 O O . HIS A 1 191 ? 24.821 -13.769 -43.015 1.00 86.69 191 HIS A O 1
ATOM 1551 N N . THR A 1 192 ? 26.226 -12.229 -42.165 1.00 84.44 192 THR A N 1
ATOM 1552 C CA . THR A 1 192 ? 27.355 -12.534 -43.044 1.00 84.44 192 THR A CA 1
ATOM 1553 C C . THR A 1 192 ? 28.405 -13.299 -42.252 1.00 84.44 192 THR A C 1
ATOM 1555 O O . THR A 1 192 ? 28.822 -12.862 -41.181 1.00 84.44 192 THR A O 1
ATOM 1558 N N . GLN A 1 193 ? 28.872 -14.416 -42.808 1.00 79.00 193 GLN A N 1
ATOM 1559 C CA . GLN A 1 193 ? 29.934 -15.230 -42.220 1.00 79.00 193 GLN A CA 1
ATOM 1560 C C . GLN A 1 193 ? 31.162 -14.369 -41.870 1.00 79.00 193 GLN A C 1
ATOM 1562 O O . GLN A 1 193 ? 31.714 -13.679 -42.728 1.00 79.00 193 GLN A O 1
ATOM 1567 N N . GLY A 1 194 ? 31.579 -14.404 -40.600 1.00 79.06 194 GLY A N 1
ATOM 1568 C CA . GLY A 1 194 ? 32.727 -13.648 -40.084 1.00 79.06 194 GLY A CA 1
ATOM 1569 C C . GLY A 1 194 ? 32.409 -12.307 -39.405 1.00 79.06 194 GLY A C 1
ATOM 1570 O O . GLY A 1 194 ? 33.342 -11.661 -38.930 1.00 79.06 194 GLY A O 1
ATOM 1571 N N . SER A 1 195 ? 31.141 -11.884 -39.315 1.00 83.69 195 SER A N 1
ATOM 1572 C CA . SER A 1 195 ? 30.738 -10.702 -38.531 1.00 83.69 195 SER A CA 1
ATOM 1573 C C . SER A 1 195 ? 30.070 -11.082 -37.203 1.00 83.69 195 SER A C 1
ATOM 1575 O O . SER A 1 195 ? 29.654 -12.219 -37.004 1.00 83.69 195 SER A O 1
ATOM 1577 N N . THR A 1 196 ? 29.980 -10.151 -36.249 1.00 87.12 196 THR A N 1
ATOM 1578 C CA . THR A 1 196 ? 29.201 -10.357 -35.016 1.00 87.12 196 THR A CA 1
ATOM 1579 C C . THR A 1 196 ? 27.747 -9.944 -35.243 1.00 87.12 196 THR A C 1
ATOM 1581 O O . THR A 1 196 ? 27.531 -8.838 -35.746 1.00 87.12 196 THR A O 1
ATOM 1584 N N . PRO A 1 197 ? 26.752 -10.757 -34.849 1.00 89.44 197 PRO A N 1
ATOM 1585 C CA . PRO A 1 197 ? 25.351 -10.411 -35.042 1.00 89.44 197 PRO A CA 1
ATOM 1586 C C . PRO A 1 197 ? 24.938 -9.204 -34.189 1.00 89.44 197 PRO A C 1
ATOM 1588 O O . PRO A 1 197 ? 25.333 -9.077 -33.028 1.00 89.44 197 PRO A O 1
ATOM 1591 N N . LEU A 1 198 ? 24.104 -8.337 -34.755 1.00 91.06 198 LEU A N 1
ATOM 1592 C CA . LEU A 1 198 ? 23.557 -7.141 -34.109 1.00 91.06 198 LEU A CA 1
ATOM 1593 C C . LEU A 1 198 ? 22.273 -7.435 -33.324 1.00 91.06 198 LEU A C 1
ATOM 1595 O O . LEU A 1 198 ? 21.886 -6.642 -32.463 1.00 91.06 198 LEU A O 1
ATOM 1599 N N . SER A 1 199 ? 21.635 -8.582 -33.576 1.00 90.81 199 SER A N 1
ATOM 1600 C CA . SER A 1 199 ? 20.398 -9.024 -32.925 1.00 90.81 199 SER A CA 1
ATOM 1601 C C . SER A 1 199 ? 20.400 -8.847 -31.404 1.00 90.81 199 SER A C 1
ATOM 1603 O O . SER A 1 199 ? 19.434 -8.276 -30.905 1.00 90.81 199 SER A O 1
ATOM 1605 N N . PRO A 1 200 ? 21.449 -9.226 -30.637 1.00 90.56 200 PRO A N 1
ATOM 1606 C CA . PRO A 1 200 ? 21.451 -9.018 -29.188 1.00 90.56 200 PRO A CA 1
ATOM 1607 C C . PRO A 1 200 ? 21.323 -7.544 -28.776 1.00 90.56 200 PRO A C 1
ATOM 1609 O O . PRO A 1 200 ? 20.577 -7.230 -27.850 1.00 90.56 200 PRO A O 1
ATO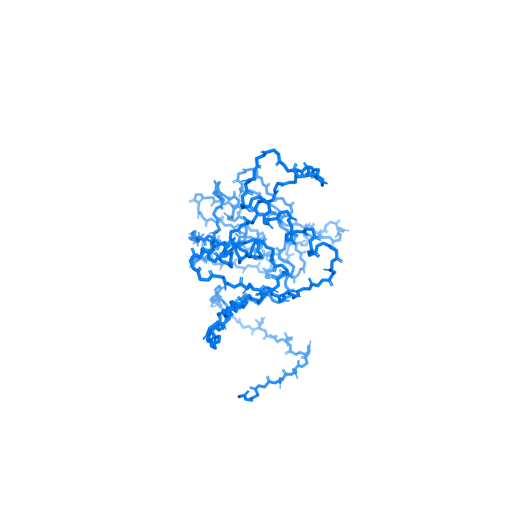M 1612 N N . ALA A 1 201 ? 21.997 -6.629 -29.482 1.00 90.81 201 ALA A N 1
ATOM 1613 C CA . ALA A 1 201 ? 21.910 -5.194 -29.209 1.00 90.81 201 ALA A CA 1
ATOM 1614 C C . ALA A 1 201 ? 20.516 -4.644 -29.549 1.00 90.81 201 ALA A C 1
ATOM 1616 O O . ALA A 1 201 ? 19.950 -3.854 -28.794 1.00 90.81 201 ALA A O 1
ATOM 1617 N N . VAL A 1 202 ? 19.932 -5.110 -30.654 1.00 91.81 202 VAL A N 1
ATOM 1618 C CA . VAL A 1 202 ? 18.577 -4.735 -31.081 1.00 91.81 202 VAL A CA 1
ATOM 1619 C C . VAL A 1 202 ? 17.514 -5.252 -30.104 1.00 91.81 202 VAL A C 1
ATOM 1621 O O . VAL A 1 202 ? 16.580 -4.519 -29.779 1.00 91.81 202 VAL A O 1
ATOM 1624 N N . THR A 1 203 ? 17.676 -6.468 -29.571 1.00 90.06 203 THR A N 1
ATOM 1625 C CA . THR A 1 203 ? 16.792 -7.030 -28.536 1.00 90.06 203 THR A CA 1
ATOM 1626 C C . THR A 1 203 ? 16.745 -6.137 -27.302 1.00 90.06 203 THR A C 1
ATOM 1628 O O . THR A 1 203 ? 15.659 -5.844 -26.809 1.00 90.06 203 THR A O 1
ATOM 1631 N N . LEU A 1 204 ? 17.903 -5.669 -26.824 1.00 88.56 204 LEU A N 1
ATOM 1632 C CA . LEU A 1 204 ? 17.978 -4.783 -25.659 1.00 88.56 204 LEU A CA 1
ATOM 1633 C C . LEU A 1 204 ? 17.278 -3.441 -25.916 1.00 88.56 204 LEU A C 1
ATOM 1635 O O . LEU A 1 204 ?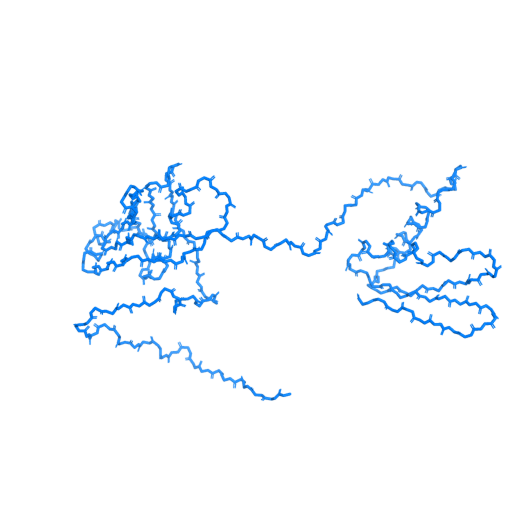 16.528 -2.976 -25.067 1.00 88.56 204 LEU A O 1
ATOM 1639 N N . ILE A 1 205 ? 17.456 -2.856 -27.107 1.00 89.62 205 ILE A N 1
ATOM 1640 C CA . ILE A 1 205 ? 16.790 -1.599 -27.489 1.00 89.62 205 ILE A CA 1
ATOM 1641 C C . ILE A 1 205 ? 15.261 -1.739 -27.456 1.00 89.62 205 ILE A C 1
ATOM 1643 O O . ILE A 1 205 ? 14.572 -0.831 -26.997 1.00 89.62 205 ILE A O 1
ATOM 1647 N N . PHE A 1 206 ? 14.710 -2.861 -27.927 1.00 88.75 206 PHE A N 1
ATOM 1648 C CA . PHE A 1 206 ? 13.261 -3.073 -27.884 1.00 88.75 206 PHE A CA 1
ATOM 1649 C C . PHE A 1 206 ? 12.742 -3.476 -26.503 1.00 88.75 206 PHE A C 1
ATOM 1651 O O . PHE A 1 206 ? 11.619 -3.108 -26.168 1.00 88.75 206 PHE A O 1
ATOM 1658 N N . ALA A 1 207 ? 13.547 -4.164 -25.688 1.00 84.94 207 ALA A N 1
ATOM 1659 C CA . ALA A 1 207 ? 13.193 -4.509 -24.311 1.00 84.94 207 ALA A CA 1
ATOM 1660 C C . ALA A 1 207 ? 12.993 -3.270 -23.419 1.00 84.94 207 ALA A C 1
ATOM 1662 O O . ALA A 1 207 ? 12.157 -3.299 -22.517 1.00 84.94 207 ALA A O 1
ATOM 1663 N N . ASP A 1 208 ? 13.692 -2.166 -23.712 1.00 83.06 208 ASP A N 1
ATOM 1664 C CA . ASP A 1 208 ? 13.512 -0.878 -23.028 1.00 83.06 208 ASP A CA 1
ATOM 1665 C C . ASP A 1 208 ? 12.120 -0.253 -23.291 1.00 83.06 208 ASP A C 1
ATOM 1667 O O . ASP A 1 208 ? 11.709 0.655 -22.570 1.00 83.06 208 ASP A O 1
ATOM 1671 N N . ARG A 1 209 ? 11.356 -0.732 -24.290 1.00 79.94 209 ARG A N 1
ATOM 1672 C CA . ARG A 1 209 ? 10.041 -0.183 -24.670 1.00 79.94 209 ARG A CA 1
ATOM 1673 C C . ARG A 1 209 ? 8.903 -1.134 -24.262 1.00 79.94 209 ARG A C 1
ATOM 1675 O O . ARG A 1 209 ? 8.506 -1.985 -25.057 1.00 79.94 209 ARG A O 1
ATOM 1682 N N . PRO A 1 210 ? 8.282 -0.961 -23.079 1.00 70.50 210 PRO A N 1
ATOM 1683 C CA . PRO A 1 210 ? 7.379 -1.957 -22.482 1.00 70.50 210 PRO A CA 1
ATOM 1684 C C . PRO A 1 210 ? 6.090 -2.244 -23.274 1.00 70.50 210 PRO A C 1
ATOM 1686 O O . PRO A 1 210 ? 5.430 -3.252 -23.033 1.00 70.50 210 PRO A O 1
ATOM 1689 N N . LEU A 1 211 ? 5.708 -1.376 -24.216 1.00 79.44 211 LEU A N 1
ATOM 1690 C CA . LEU A 1 211 ? 4.505 -1.536 -25.044 1.00 79.44 211 LEU A CA 1
ATOM 1691 C C . LEU A 1 211 ? 4.791 -2.137 -26.432 1.00 79.44 211 LEU A C 1
ATOM 1693 O O . LEU A 1 211 ? 3.870 -2.279 -27.239 1.00 79.44 211 LEU A O 1
ATOM 1697 N N . LEU A 1 212 ? 6.049 -2.484 -26.718 1.00 84.75 212 LEU A N 1
ATOM 1698 C CA . LEU A 1 212 ? 6.494 -2.990 -28.010 1.00 84.75 212 LEU A CA 1
ATOM 1699 C C . LEU A 1 212 ? 6.962 -4.443 -27.886 1.00 84.75 212 LEU A C 1
ATOM 1701 O O . LEU A 1 212 ? 7.865 -4.754 -27.118 1.00 84.75 212 LEU A O 1
ATOM 1705 N N . LYS A 1 213 ? 6.388 -5.341 -28.688 1.00 86.19 213 LYS A N 1
ATOM 1706 C CA . LYS A 1 213 ? 6.847 -6.730 -28.798 1.00 86.19 213 LYS A CA 1
ATOM 1707 C C . LYS A 1 213 ? 7.700 -6.897 -30.048 1.00 86.19 213 LYS A C 1
ATOM 1709 O O . LYS A 1 213 ? 7.209 -6.697 -31.157 1.00 86.19 213 LYS A O 1
ATOM 1714 N N . ALA A 1 214 ? 8.957 -7.289 -29.886 1.00 87.88 214 ALA A N 1
ATOM 1715 C CA . ALA A 1 214 ? 9.855 -7.552 -31.005 1.00 87.88 214 ALA A CA 1
ATOM 1716 C C . ALA A 1 214 ? 10.077 -9.057 -31.192 1.00 87.88 214 ALA A C 1
ATOM 1718 O O . ALA A 1 214 ? 10.294 -9.795 -30.236 1.00 87.88 214 ALA A O 1
ATOM 1719 N N . SER A 1 215 ? 10.049 -9.505 -32.444 1.00 89.62 215 SER A N 1
ATOM 1720 C CA . SER A 1 215 ? 10.463 -10.851 -32.846 1.00 89.62 215 SER A CA 1
ATOM 1721 C C . SER A 1 215 ? 11.630 -10.721 -33.813 1.00 89.62 215 SER A C 1
ATOM 1723 O O . SER A 1 215 ? 11.498 -10.094 -34.864 1.00 89.62 215 SER A O 1
ATOM 1725 N N . ILE A 1 216 ? 12.785 -11.258 -33.428 1.00 90.62 216 ILE A N 1
ATOM 1726 C CA . ILE A 1 216 ? 14.042 -11.091 -34.158 1.00 90.62 216 ILE A CA 1
ATOM 1727 C C . ILE A 1 216 ? 14.453 -12.451 -34.715 1.00 90.62 216 ILE A C 1
ATOM 1729 O O . ILE A 1 216 ? 14.475 -13.445 -33.992 1.00 90.62 216 ILE A O 1
ATOM 1733 N N . THR A 1 217 ? 14.727 -12.502 -36.016 1.00 91.50 217 THR A N 1
ATOM 1734 C CA . THR A 1 217 ? 15.133 -13.720 -36.725 1.00 91.50 217 THR A CA 1
ATOM 1735 C C . THR A 1 217 ? 16.453 -13.470 -37.439 1.00 91.50 217 THR A C 1
ATOM 1737 O O . THR A 1 217 ? 16.576 -12.485 -38.161 1.00 91.50 217 THR A O 1
ATOM 1740 N N . ILE A 1 218 ? 17.423 -14.367 -37.271 1.00 89.50 218 ILE A N 1
ATOM 1741 C CA . ILE A 1 218 ? 18.705 -14.304 -37.978 1.00 89.50 218 ILE A CA 1
ATOM 1742 C C . ILE A 1 218 ? 18.643 -15.251 -39.172 1.00 89.50 218 ILE A C 1
ATOM 1744 O O . ILE A 1 218 ? 18.245 -16.409 -39.031 1.00 89.50 218 ILE A O 1
ATOM 1748 N N . TRP A 1 219 ? 18.995 -14.746 -40.348 1.00 86.88 219 TRP A N 1
ATOM 1749 C CA . TRP A 1 219 ? 19.063 -15.494 -41.597 1.00 86.88 219 TRP A CA 1
ATOM 1750 C C . TRP A 1 219 ? 20.512 -15.539 -42.068 1.00 86.88 219 TRP A C 1
ATOM 1752 O O . TRP A 1 219 ? 21.123 -14.496 -42.283 1.00 86.88 219 TRP A O 1
ATOM 1762 N N . ASP A 1 220 ? 21.043 -16.744 -42.249 1.00 80.12 220 ASP A N 1
ATOM 1763 C CA . ASP A 1 220 ? 22.333 -16.985 -42.894 1.00 80.12 220 ASP A CA 1
ATOM 1764 C C . ASP A 1 220 ? 22.076 -17.593 -44.279 1.00 80.12 220 ASP A C 1
ATOM 1766 O O . ASP A 1 220 ? 21.230 -18.476 -44.433 1.00 80.12 220 ASP A O 1
ATOM 1770 N N . ALA A 1 221 ? 22.804 -17.135 -45.297 1.00 65.00 221 ALA A N 1
ATOM 1771 C CA . ALA A 1 221 ? 22.668 -17.624 -46.669 1.00 65.00 221 ALA A CA 1
ATOM 1772 C C . ALA A 1 221 ? 23.074 -19.109 -46.827 1.00 65.00 221 ALA A C 1
ATOM 1774 O O . ALA A 1 221 ? 22.871 -19.682 -47.897 1.00 65.00 221 ALA A O 1
ATOM 1775 N N . GLY A 1 222 ? 23.632 -19.736 -45.779 1.00 59.97 222 GLY A N 1
ATOM 1776 C CA . GLY A 1 222 ? 24.126 -21.115 -45.789 1.00 59.97 222 GLY A CA 1
ATOM 1777 C C . GLY A 1 222 ? 23.284 -22.198 -45.092 1.00 59.97 222 GLY A C 1
ATOM 1778 O O . GLY A 1 222 ? 23.526 -23.370 -45.373 1.00 59.97 222 GLY A O 1
ATOM 1779 N N . SER A 1 223 ? 22.327 -21.902 -44.195 1.00 45.91 223 SER A N 1
ATOM 1780 C CA . SER A 1 223 ? 21.545 -22.963 -43.515 1.00 45.91 223 SER A CA 1
ATOM 1781 C C . SER A 1 223 ? 20.295 -22.478 -42.753 1.00 45.91 223 SER A C 1
ATOM 1783 O O . SER A 1 223 ? 20.177 -21.323 -42.358 1.00 45.91 223 SER A O 1
ATOM 1785 N N . HIS A 1 224 ? 19.339 -23.398 -42.578 1.00 40.88 224 HIS A N 1
ATOM 1786 C CA . HIS A 1 224 ? 18.001 -23.223 -41.994 1.00 40.88 224 HIS A CA 1
ATOM 1787 C C . HIS A 1 224 ? 18.004 -22.731 -40.520 1.00 40.88 224 HIS A C 1
ATOM 1789 O O . HIS A 1 224 ? 18.813 -23.158 -39.703 1.00 40.88 224 HIS A O 1
ATOM 1795 N N . VAL A 1 225 ? 17.034 -21.866 -40.195 1.00 48.09 225 VAL A N 1
ATOM 1796 C CA . VAL A 1 225 ? 16.921 -20.960 -39.026 1.00 48.09 225 VAL A CA 1
ATOM 1797 C C . VAL A 1 225 ? 16.605 -21.628 -37.669 1.00 48.09 225 VAL A C 1
ATOM 1799 O O . VAL A 1 225 ? 15.731 -22.491 -37.593 1.00 48.09 225 VAL A O 1
ATOM 1802 N N . GLN A 1 226 ? 17.195 -21.112 -36.574 1.00 43.78 226 GLN A N 1
ATOM 1803 C CA . GLN A 1 226 ? 16.649 -21.197 -35.203 1.00 43.78 226 GLN A CA 1
ATOM 1804 C C . GLN A 1 226 ? 15.997 -19.863 -34.795 1.00 43.78 226 GLN A C 1
ATOM 1806 O O . GLN A 1 226 ? 16.622 -18.807 -34.862 1.00 43.78 226 GLN A O 1
ATOM 1811 N N . SER A 1 227 ? 14.738 -19.909 -34.353 1.00 37.91 227 SER A N 1
ATOM 1812 C CA . SER A 1 227 ? 14.012 -18.764 -33.792 1.00 37.91 227 SER A CA 1
ATOM 1813 C C . SER A 1 227 ? 14.091 -18.772 -32.263 1.00 37.91 227 SER A C 1
ATOM 1815 O O . SER A 1 227 ? 13.591 -19.709 -31.639 1.00 37.91 227 SER A O 1
ATOM 1817 N N . SER A 1 228 ? 14.631 -17.721 -31.645 1.00 38.72 228 SER A N 1
ATOM 1818 C CA . SER A 1 228 ? 14.462 -17.468 -30.208 1.00 38.72 228 SER A CA 1
ATOM 1819 C C . SER A 1 228 ? 13.428 -16.357 -30.009 1.00 38.72 228 SER A C 1
ATOM 1821 O O . SER A 1 228 ? 13.726 -15.179 -30.199 1.00 38.72 228 SER A O 1
ATOM 1823 N N . GLY A 1 229 ? 12.195 -16.731 -29.665 1.00 32.00 229 GLY A N 1
ATOM 1824 C CA . GLY A 1 229 ? 11.181 -15.784 -29.201 1.00 32.00 229 GLY A CA 1
ATOM 1825 C C . GLY A 1 229 ? 11.366 -15.492 -27.712 1.00 32.00 229 GLY A C 1
ATOM 1826 O O . GLY A 1 229 ? 11.645 -16.408 -26.943 1.00 32.00 229 GLY A O 1
ATOM 1827 N N . ILE A 1 230 ? 11.193 -14.236 -27.301 1.00 38.78 230 ILE A N 1
ATOM 1828 C CA . ILE A 1 230 ? 11.031 -13.863 -25.890 1.00 38.78 230 ILE A CA 1
ATOM 1829 C C . ILE A 1 230 ? 9.624 -13.270 -25.745 1.00 38.78 230 ILE A C 1
ATOM 1831 O O . ILE A 1 230 ? 9.215 -12.441 -26.560 1.00 38.78 230 ILE A O 1
ATOM 1835 N N . HIS A 1 231 ? 8.876 -13.793 -24.769 1.00 34.34 231 HIS A N 1
ATOM 1836 C CA . HIS A 1 231 ? 7.510 -13.399 -24.411 1.00 34.34 231 HIS A CA 1
ATOM 1837 C C . HIS A 1 231 ? 7.459 -12.093 -23.622 1.00 34.34 231 HIS A C 1
ATOM 1839 O O . HIS A 1 231 ? 8.373 -11.885 -22.795 1.00 34.34 231 HIS A O 1
#

Sequence (231 aa):
MKWWHLSLPSQLLTMNYLNSHHKTSISIFDFVDMSTMEFSVALCADNHGQTGKVSWKDNWVAFLDNMLQMKLFEKDSRDILLPTSLQKLTIDPKQHAAEVQELNNKKSEVVVPVHVYKELNIIQSAGVEFRGLKTNAISWRKPQSNPVLEKYVFTQNVEPTHLDLHTTLRVCMHITVENKPVTQVKVVELHTQGSTPLSPAVTLIFADRPLLKASITIWDAGSHVQSSGIH

Organism: NCBI:txid105785

Radius of gyration: 31.25 Å; chains: 1; bounding box: 64×46×76 Å

Foldseek 3Di:
DDDDDDDDDPDDPPDDPPPDDDDDDDDPVVPDPPPDDPQDDQPDADQQLFKTKDWDDVDPNSVVSSLVCSVVSNDPDPFDKDFDDFPDKFADPVQQVVVQVVQPPVDPIRMWMWGQDPVQRWIDTGRIITGDTDIDTDDDDDDPDDQQDDDDDDDDPDDDPDDDPLVVLLVVVVVVCVVPVDQEEEAEAEDDPPDDDCVVSNVVSQVSPVSHAYWYWYDYPPDDTDGDHDD

pLDDT: mean 74.19, std 22.76, range [23.94, 97.06]

Secondary structure (DSSP, 8-state):
---------S-------S-S-------GGGG--TTS-----EEEE-TTSSEEEEEESS-HHHHHHHHHHHHHHHS---PEEEEEE-SEEEE-HHHHHHHHHHH--S-SSEEEEEEEETTTTEEEETTEEEES-EEEEEPPPPPSSPPP--------SS--SS--HHHHHHHHHHHHHHTS--SEEEEEEEEPTTSPPSHHHHHHHHHT-TT-EEEEEEEETTBPPPP----